Protein AF-A0A150QMQ3-F1 (afdb_monomer_lite)

Structure (mmCIF, N/CA/C/O backbone):
data_AF-A0A150QMQ3-F1
#
_entry.id   AF-A0A150QMQ3-F1
#
loop_
_atom_site.group_PDB
_atom_site.id
_atom_site.type_symbol
_atom_site.label_atom_id
_atom_site.label_alt_id
_atom_site.label_comp_id
_atom_site.label_asym_id
_atom_site.label_entity_id
_atom_site.label_seq_id
_atom_site.pdbx_PDB_ins_code
_atom_site.Cartn_x
_atom_site.Cartn_y
_atom_site.Cartn_z
_atom_site.occupancy
_atom_site.B_iso_or_equiv
_atom_site.auth_seq_id
_atom_site.auth_comp_id
_atom_site.auth_asym_id
_atom_site.auth_atom_id
_atom_site.pdbx_PDB_model_num
ATOM 1 N N . MET A 1 1 ? -6.451 66.702 -47.379 1.00 44.47 1 MET A N 1
ATOM 2 C CA . MET A 1 1 ? -5.923 66.418 -46.027 1.00 44.47 1 MET A CA 1
ATOM 3 C C . MET A 1 1 ? -5.849 64.910 -45.888 1.00 44.47 1 MET A C 1
ATOM 5 O O . MET A 1 1 ? -6.840 64.247 -46.155 1.00 44.47 1 MET A O 1
ATOM 9 N N . ASN A 1 2 ? -4.644 64.404 -45.652 1.00 46.16 2 ASN A N 1
ATOM 10 C CA . ASN A 1 2 ? -4.228 63.014 -45.833 1.00 46.16 2 ASN A CA 1
ATOM 11 C C . ASN A 1 2 ? -4.298 62.291 -44.473 1.00 46.16 2 ASN A C 1
ATOM 13 O O . ASN A 1 2 ? -3.675 62.801 -43.541 1.00 46.16 2 ASN A O 1
ATOM 17 N N . PRO A 1 3 ? -5.050 61.188 -44.306 1.00 64.00 3 PRO A N 1
ATOM 18 C CA . PRO A 1 3 ? -5.029 60.429 -43.064 1.00 64.00 3 PRO A CA 1
ATOM 19 C C . PRO A 1 3 ? -3.798 59.517 -43.011 1.00 64.00 3 PRO A C 1
ATOM 21 O O . PRO A 1 3 ? -3.435 58.843 -43.975 1.00 64.00 3 PRO A O 1
ATOM 24 N N . GLU A 1 4 ? -3.145 59.568 -41.859 1.00 58.25 4 GLU A N 1
ATOM 25 C CA . GLU A 1 4 ? -1.858 58.970 -41.550 1.00 58.25 4 GLU A CA 1
ATOM 26 C C . GLU A 1 4 ? -1.847 57.442 -41.689 1.00 58.25 4 GLU A C 1
ATOM 28 O O . GLU A 1 4 ? -2.767 56.728 -41.289 1.00 58.25 4 GLU A O 1
ATOM 33 N N . HIS A 1 5 ? -0.745 56.951 -42.255 1.00 55.56 5 HIS A N 1
ATOM 34 C CA . HIS A 1 5 ? -0.345 55.553 -42.267 1.00 55.56 5 HIS A CA 1
ATOM 35 C C . HIS A 1 5 ? -0.051 55.061 -40.844 1.00 55.56 5 HIS A C 1
ATOM 37 O O . HIS A 1 5 ? 0.986 55.389 -40.269 1.00 55.56 5 HIS A O 1
ATOM 43 N N . ALA A 1 6 ? -0.918 54.203 -40.309 1.00 56.19 6 ALA A N 1
ATOM 44 C CA . ALA A 1 6 ? -0.557 53.320 -39.209 1.00 56.19 6 ALA A CA 1
ATOM 45 C C . ALA A 1 6 ? 0.255 52.143 -39.775 1.00 56.19 6 ALA A C 1
ATOM 47 O O . ALA A 1 6 ? -0.280 51.253 -40.438 1.00 56.19 6 ALA A O 1
ATOM 48 N N . ALA A 1 7 ? 1.567 52.181 -39.552 1.00 59.00 7 ALA A N 1
ATOM 49 C CA . ALA A 1 7 ? 2.491 51.110 -39.885 1.00 59.00 7 ALA A CA 1
ATOM 50 C C . ALA A 1 7 ? 2.166 49.856 -39.054 1.00 59.00 7 ALA A C 1
ATOM 52 O O . ALA A 1 7 ? 2.348 49.838 -37.837 1.00 59.00 7 ALA A O 1
ATOM 53 N N . GLY A 1 8 ? 1.682 48.808 -39.720 1.00 52.25 8 GLY A N 1
ATOM 54 C CA . GLY A 1 8 ? 1.559 47.478 -39.138 1.00 52.25 8 GLY A CA 1
ATOM 55 C C . GLY A 1 8 ? 2.943 46.871 -38.925 1.00 52.25 8 GLY A C 1
ATOM 56 O O . GLY A 1 8 ? 3.644 46.558 -39.884 1.00 52.25 8 GLY A O 1
ATOM 57 N N . THR A 1 9 ? 3.343 46.702 -37.669 1.00 59.88 9 THR A N 1
ATOM 58 C CA . THR A 1 9 ? 4.462 45.840 -37.285 1.00 59.88 9 THR A CA 1
ATOM 59 C C . THR A 1 9 ? 4.091 44.390 -37.573 1.00 59.88 9 THR A C 1
ATOM 61 O O . THR A 1 9 ? 3.242 43.817 -36.894 1.00 59.88 9 THR A O 1
ATOM 64 N N . SER A 1 10 ? 4.711 43.806 -38.594 1.00 57.41 10 SER A N 1
ATOM 65 C CA . SER A 1 10 ? 4.633 42.380 -38.899 1.00 57.41 10 SER A CA 1
ATOM 66 C C . SER A 1 10 ? 5.260 41.567 -37.766 1.00 57.41 10 SER A C 1
ATOM 68 O O . SER A 1 10 ? 6.460 41.665 -37.503 1.00 57.41 10 SER A O 1
ATOM 70 N N . GLU A 1 11 ? 4.418 40.789 -37.094 1.00 56.88 11 GLU A N 1
ATOM 71 C CA . GLU A 1 11 ? 4.781 39.802 -36.082 1.00 56.88 11 GLU A CA 1
ATOM 72 C C . GLU A 1 11 ? 5.678 38.720 -36.718 1.00 56.88 11 GLU A C 1
ATOM 74 O O . GLU A 1 11 ? 5.356 38.226 -37.803 1.00 56.88 11 GLU A O 1
ATOM 79 N N . PRO A 1 12 ? 6.830 38.367 -36.119 1.00 64.38 12 PRO A N 1
ATOM 80 C CA . PRO A 1 12 ? 7.704 37.352 -36.686 1.00 64.38 12 PRO A CA 1
ATOM 81 C C . PRO A 1 12 ? 7.045 35.975 -36.557 1.00 64.38 12 PRO A C 1
ATOM 83 O O . PRO A 1 12 ? 6.898 35.455 -35.451 1.00 64.38 12 PRO A O 1
ATOM 86 N N . GLU A 1 13 ? 6.677 35.378 -37.694 1.00 60.12 13 GLU A N 1
ATOM 87 C CA . GLU A 1 13 ? 6.226 33.989 -37.775 1.00 60.12 13 GLU A CA 1
ATOM 88 C C . GLU A 1 13 ? 7.244 33.074 -37.085 1.00 60.12 13 GLU A C 1
ATOM 90 O O . GLU A 1 13 ? 8.367 32.857 -37.550 1.00 60.12 13 GLU A O 1
ATOM 95 N N . HIS A 1 14 ? 6.838 32.537 -35.939 1.00 63.97 14 HIS A N 1
ATOM 96 C CA . HIS A 1 14 ? 7.605 31.566 -35.184 1.00 63.97 14 HIS A CA 1
ATOM 97 C C . HIS A 1 14 ? 7.603 30.246 -35.968 1.00 63.97 14 HIS A C 1
ATOM 99 O O . HIS A 1 14 ? 6.694 29.425 -35.841 1.00 63.97 14 HIS A O 1
ATOM 105 N N . GLN A 1 15 ? 8.616 30.045 -36.817 1.00 62.09 15 GLN A N 1
ATOM 106 C CA . GLN A 1 15 ? 8.896 28.750 -37.435 1.00 62.09 15 GLN A CA 1
ATOM 107 C C . GLN A 1 15 ? 9.296 27.761 -36.339 1.00 62.09 15 GLN A C 1
ATOM 109 O O . GLN A 1 15 ? 10.463 27.635 -35.967 1.00 62.09 15 GLN A O 1
ATOM 114 N N . GLY A 1 16 ? 8.294 27.070 -35.798 1.00 72.62 16 GLY A N 1
ATOM 115 C CA . GLY A 1 16 ? 8.492 25.937 -34.910 1.00 72.62 16 GLY A CA 1
ATOM 116 C C . GLY A 1 16 ? 9.334 24.843 -35.586 1.00 72.62 16 GLY A C 1
ATOM 117 O O . GLY A 1 16 ? 9.352 24.736 -36.818 1.00 72.62 16 GLY A O 1
ATOM 118 N N . PRO A 1 17 ? 10.052 24.027 -34.796 1.00 68.38 17 PRO A N 1
ATOM 119 C CA . PRO A 1 17 ? 10.920 22.981 -35.319 1.00 68.38 17 PRO A CA 1
ATOM 120 C C . PRO A 1 17 ? 10.134 22.045 -36.242 1.00 68.38 17 PRO A C 1
ATOM 122 O O . PRO A 1 17 ? 9.083 21.521 -35.870 1.00 68.38 17 PRO A O 1
ATOM 125 N N . ARG A 1 18 ? 10.650 21.850 -37.464 1.00 65.50 18 ARG A N 1
ATOM 126 C CA . ARG A 1 18 ? 10.047 20.956 -38.458 1.00 65.50 18 ARG A CA 1
ATOM 127 C C . ARG A 1 18 ? 9.878 19.556 -37.851 1.00 65.50 18 ARG A C 1
ATOM 129 O O . ARG A 1 18 ? 10.846 19.040 -37.287 1.00 65.50 18 ARG A O 1
ATOM 136 N N . PRO A 1 19 ? 8.696 18.928 -37.972 1.00 62.03 19 PRO A N 1
ATOM 137 C CA . PRO A 1 19 ? 8.495 17.569 -37.498 1.00 62.03 19 PRO A CA 1
ATOM 138 C C . PRO A 1 19 ? 9.447 16.635 -38.246 1.00 62.03 19 PRO A C 1
ATOM 140 O O . PRO A 1 19 ? 9.406 16.520 -39.471 1.00 62.03 19 PRO A O 1
ATOM 143 N N . VAL A 1 20 ? 10.340 15.995 -37.495 1.00 70.94 20 VAL A N 1
ATOM 144 C CA . VAL A 1 20 ? 11.209 14.938 -38.009 1.00 70.94 20 VAL A CA 1
ATOM 145 C C . VAL A 1 20 ? 10.322 13.712 -38.251 1.00 70.94 20 VAL A C 1
ATOM 147 O O . VAL A 1 20 ? 9.603 13.312 -37.331 1.00 70.94 20 VAL A O 1
ATOM 150 N N . PRO A 1 21 ? 10.308 13.122 -39.458 1.00 60.25 21 PRO A N 1
ATOM 151 C CA . PRO A 1 21 ? 9.498 11.943 -39.728 1.00 60.25 21 PRO A CA 1
ATOM 152 C C . PRO A 1 21 ? 9.981 10.776 -38.861 1.00 60.25 21 PRO A C 1
ATOM 154 O O . PRO A 1 21 ? 11.098 10.288 -39.016 1.00 60.25 21 PRO A O 1
ATOM 157 N N . TYR A 1 22 ? 9.130 10.327 -37.939 1.00 49.75 22 TYR A N 1
ATOM 158 C CA . TYR A 1 22 ? 9.331 9.073 -37.223 1.00 49.75 22 TYR A CA 1
ATOM 159 C C . TYR A 1 22 ? 8.978 7.923 -38.166 1.00 49.75 22 TYR A C 1
ATOM 161 O O . TYR A 1 22 ? 7.806 7.615 -38.378 1.00 49.75 22 TYR A O 1
ATOM 169 N N . THR A 1 23 ? 9.988 7.274 -38.739 1.00 59.97 23 THR A N 1
ATOM 170 C CA . THR A 1 23 ? 9.820 5.956 -39.351 1.00 59.97 23 THR A CA 1
ATOM 171 C C . THR A 1 23 ? 9.558 4.936 -38.247 1.00 59.97 23 THR A C 1
ATOM 173 O O . THR A 1 23 ? 10.442 4.612 -37.454 1.00 59.97 23 THR A O 1
ATOM 176 N N . TYR A 1 24 ? 8.322 4.438 -38.187 1.00 46.59 24 TYR A N 1
ATOM 177 C CA . TYR A 1 24 ? 7.977 3.236 -37.434 1.00 46.59 24 TYR A CA 1
ATOM 178 C C . TYR A 1 24 ? 8.738 2.061 -38.058 1.00 46.59 24 TYR A C 1
ATOM 180 O O . TYR A 1 24 ? 8.385 1.586 -39.136 1.00 46.59 24 TYR A O 1
ATOM 188 N N . HIS A 1 25 ? 9.811 1.620 -37.404 1.00 49.94 25 HIS A N 1
ATOM 189 C CA . HIS A 1 25 ? 10.423 0.338 -37.723 1.00 49.94 25 HIS A CA 1
ATOM 190 C C . HIS A 1 25 ? 9.530 -0.762 -37.148 1.00 49.94 25 HIS A C 1
ATOM 192 O O . HIS A 1 25 ? 9.410 -0.912 -35.933 1.00 49.94 25 HIS A O 1
ATOM 198 N N . ASP A 1 26 ? 8.859 -1.471 -38.052 1.00 56.25 26 ASP A N 1
ATOM 199 C CA . ASP A 1 26 ? 8.083 -2.669 -37.761 1.00 56.25 26 ASP A CA 1
ATOM 200 C C . ASP A 1 26 ? 8.983 -3.720 -37.092 1.00 56.25 26 ASP A C 1
ATOM 202 O O . ASP A 1 26 ? 10.125 -3.952 -37.501 1.00 56.25 26 ASP A O 1
ATOM 206 N N . GLY A 1 27 ? 8.486 -4.286 -35.997 1.00 55.50 27 GLY A N 1
ATOM 207 C CA . GLY A 1 27 ? 9.243 -5.020 -34.990 1.00 55.50 27 GLY A CA 1
ATOM 208 C C . GLY A 1 27 ? 9.651 -6.421 -35.427 1.00 55.50 27 GLY A C 1
ATOM 209 O O . GLY A 1 27 ? 9.182 -7.408 -34.860 1.00 55.50 27 GLY A O 1
ATOM 210 N N . ARG A 1 28 ? 10.580 -6.518 -36.379 1.00 48.78 28 ARG A N 1
ATOM 211 C CA . ARG A 1 28 ? 11.254 -7.770 -36.731 1.00 48.78 28 ARG A CA 1
ATOM 212 C C . ARG A 1 28 ? 12.763 -7.604 -36.599 1.00 48.78 28 ARG A C 1
ATOM 214 O O . ARG A 1 28 ? 13.487 -7.423 -37.570 1.00 48.78 28 ARG A O 1
ATOM 221 N N . GLU A 1 29 ? 13.223 -7.618 -35.353 1.00 48.34 29 GLU A N 1
ATOM 222 C CA . GLU A 1 29 ? 14.646 -7.583 -35.025 1.00 48.34 29 GLU A CA 1
ATOM 223 C C . GLU A 1 29 ? 15.248 -8.985 -35.190 1.00 48.34 29 GLU A C 1
ATOM 225 O O . GLU A 1 29 ? 15.436 -9.729 -34.227 1.00 48.34 29 GLU A O 1
ATOM 230 N N . ASP A 1 30 ? 15.563 -9.337 -36.436 1.00 50.28 30 ASP A N 1
ATOM 231 C CA . ASP A 1 30 ? 16.642 -10.279 -36.711 1.00 50.28 30 ASP A CA 1
ATOM 232 C C . ASP A 1 30 ? 17.950 -9.565 -36.341 1.00 50.28 30 ASP A C 1
ATOM 234 O O . ASP A 1 30 ? 18.471 -8.741 -37.095 1.00 50.28 30 ASP A O 1
ATOM 238 N N . TYR A 1 31 ? 18.466 -9.831 -35.138 1.00 48.09 31 TYR A N 1
ATOM 239 C CA . TYR A 1 31 ? 19.777 -9.348 -34.701 1.00 48.09 31 TYR A CA 1
ATOM 240 C C . TYR A 1 31 ? 20.886 -10.074 -35.473 1.00 48.09 31 TYR A C 1
ATOM 242 O O . TYR A 1 31 ? 21.579 -10.946 -34.951 1.00 48.09 31 TYR A O 1
ATOM 250 N N . LEU A 1 32 ? 21.072 -9.691 -36.734 1.00 51.41 32 LEU A N 1
ATOM 251 C CA . LEU A 1 32 ? 22.331 -9.870 -37.437 1.00 51.41 32 LEU A CA 1
ATOM 252 C C . LEU A 1 32 ? 23.345 -8.900 -36.828 1.00 51.41 32 LEU A C 1
ATOM 254 O O . LEU A 1 32 ? 23.191 -7.680 -36.877 1.00 51.41 32 LEU A O 1
ATOM 258 N N . HIS A 1 33 ? 24.387 -9.470 -36.226 1.00 55.88 33 HIS A N 1
ATOM 259 C CA . HIS A 1 33 ? 25.604 -8.768 -35.852 1.00 55.88 33 HIS A CA 1
ATOM 260 C C . HIS A 1 33 ? 26.169 -8.006 -37.057 1.00 55.88 33 HIS A C 1
ATOM 262 O O . HIS A 1 33 ? 26.840 -8.587 -37.907 1.00 55.88 33 HIS A O 1
ATOM 268 N N . VAL A 1 34 ? 25.945 -6.693 -37.105 1.00 48.81 34 VAL A N 1
ATOM 269 C CA . VAL A 1 34 ? 26.701 -5.800 -37.982 1.00 48.81 34 VAL A CA 1
ATOM 270 C C . VAL A 1 34 ? 27.790 -5.151 -37.144 1.00 48.81 34 VAL A C 1
ATOM 272 O O . VAL A 1 34 ? 27.544 -4.272 -36.316 1.00 48.81 34 VAL A O 1
ATOM 275 N N . GLY A 1 35 ? 29.008 -5.649 -37.346 1.00 45.03 35 GLY A N 1
ATOM 276 C CA . GLY A 1 35 ? 30.227 -5.022 -36.873 1.00 45.03 35 GLY A CA 1
ATOM 277 C C . GLY A 1 35 ? 30.307 -3.582 -37.369 1.00 45.03 35 GLY A C 1
ATOM 278 O O . GLY A 1 35 ? 30.109 -3.285 -38.545 1.00 45.03 35 GLY A O 1
ATOM 279 N N . ARG A 1 36 ? 30.604 -2.677 -36.441 1.00 50.75 36 ARG A N 1
ATOM 280 C CA . ARG A 1 36 ? 30.923 -1.286 -36.734 1.00 50.75 36 ARG A CA 1
ATOM 281 C C . ARG A 1 36 ? 32.336 -1.230 -37.312 1.00 50.75 36 ARG A C 1
ATOM 283 O O . ARG A 1 36 ? 33.307 -1.298 -36.564 1.00 50.75 36 ARG A O 1
ATOM 290 N N . GLN A 1 37 ? 32.430 -1.101 -38.631 1.00 49.50 37 GLN A N 1
ATOM 291 C CA . GLN A 1 37 ? 33.662 -0.796 -39.355 1.00 49.50 37 GLN A CA 1
ATOM 292 C C . GLN A 1 37 ? 33.419 0.420 -40.265 1.00 49.50 37 GLN A C 1
ATOM 294 O O . GLN A 1 37 ? 32.413 0.473 -40.967 1.00 49.50 37 GLN A O 1
ATOM 299 N N . GLY A 1 38 ? 34.338 1.391 -40.223 1.00 49.53 38 GLY A N 1
ATOM 300 C CA . GLY A 1 38 ? 34.365 2.601 -41.060 1.00 49.53 38 GLY A CA 1
ATOM 301 C C . GLY A 1 38 ? 34.413 3.882 -40.210 1.00 49.53 38 GLY A C 1
ATOM 302 O O . GLY A 1 38 ? 33.453 4.178 -39.510 1.00 49.53 38 GLY A O 1
ATOM 303 N N . GLY A 1 39 ? 35.477 4.685 -40.150 1.00 48.25 39 GLY A N 1
ATOM 304 C CA . GLY A 1 39 ? 36.690 4.746 -40.966 1.00 48.25 39 GLY A CA 1
ATOM 305 C C . GLY A 1 39 ? 36.749 6.060 -41.751 1.00 48.25 39 GLY A C 1
ATOM 306 O O . GLY A 1 39 ? 36.199 6.135 -42.839 1.00 48.25 39 GLY A O 1
ATOM 307 N N . THR A 1 40 ? 37.445 7.057 -41.199 1.00 48.31 40 THR A N 1
ATOM 308 C CA . THR A 1 40 ? 38.108 8.186 -41.887 1.00 48.31 40 THR A CA 1
ATOM 309 C C . THR A 1 40 ? 39.293 8.543 -40.975 1.00 48.31 40 THR A C 1
ATOM 311 O O . THR A 1 40 ? 39.061 8.863 -39.816 1.00 48.31 40 THR A O 1
ATOM 314 N N . GLY A 1 41 ? 40.575 8.428 -41.305 1.00 47.62 41 GLY A N 1
ATOM 315 C CA . GLY A 1 41 ? 41.243 8.444 -42.595 1.00 47.62 41 GLY A CA 1
ATOM 316 C C . GLY A 1 41 ? 42.255 9.590 -42.576 1.00 47.62 41 GLY A C 1
ATOM 317 O O . GLY A 1 41 ? 41.965 10.623 -43.158 1.00 47.62 41 GLY A O 1
ATOM 318 N N . THR A 1 42 ? 43.389 9.412 -41.887 1.00 49.34 42 THR A N 1
ATOM 319 C CA . THR A 1 42 ? 44.656 10.128 -42.138 1.00 49.34 42 THR A CA 1
ATOM 320 C C . THR A 1 42 ? 45.827 9.277 -41.642 1.00 49.34 42 THR A C 1
ATOM 322 O O . THR A 1 42 ? 45.850 8.862 -40.485 1.00 49.34 42 THR A O 1
ATOM 325 N N . ASP A 1 43 ? 46.742 9.022 -42.573 1.00 53.31 43 ASP A N 1
ATOM 326 C CA . ASP A 1 43 ? 48.068 8.402 -42.500 1.00 53.31 43 ASP A CA 1
ATOM 327 C C . ASP A 1 43 ? 48.818 8.461 -41.158 1.00 53.31 43 ASP A C 1
ATOM 329 O O . ASP A 1 43 ? 49.004 9.544 -40.608 1.00 53.31 43 ASP A O 1
ATOM 333 N N . GLN A 1 44 ? 49.388 7.325 -40.723 1.00 44.03 44 GLN A N 1
ATOM 334 C CA . GLN A 1 44 ? 50.845 7.193 -40.527 1.00 44.03 44 GLN A CA 1
ATOM 335 C C . GLN A 1 44 ? 51.282 5.794 -40.049 1.00 44.03 44 GLN A C 1
ATOM 337 O O . GLN A 1 44 ? 50.834 5.295 -39.021 1.00 44.03 44 GLN A O 1
ATOM 342 N N . SER A 1 45 ? 52.265 5.268 -40.785 1.00 52.56 45 SER A N 1
ATOM 343 C CA . SER A 1 45 ? 53.342 4.348 -40.392 1.00 52.56 45 SER A CA 1
ATOM 344 C C . SER A 1 45 ? 53.030 2.887 -40.054 1.00 52.56 45 SER A C 1
ATOM 346 O O . SER A 1 45 ? 52.629 2.514 -38.955 1.00 52.56 45 SER A O 1
ATOM 348 N N . GLU A 1 46 ? 53.393 2.055 -41.033 1.00 52.59 46 GLU A N 1
ATOM 349 C CA . GLU A 1 46 ? 53.780 0.654 -40.916 1.00 52.59 46 GLU A CA 1
ATOM 350 C C . GLU A 1 46 ? 54.720 0.381 -39.730 1.00 52.59 46 GLU A C 1
ATOM 352 O O . GLU A 1 46 ? 55.797 0.963 -39.615 1.00 52.59 46 GLU A O 1
ATOM 357 N N . ALA A 1 47 ? 54.363 -0.618 -38.926 1.00 50.41 47 ALA A N 1
ATOM 358 C CA . ALA A 1 47 ? 55.328 -1.503 -38.286 1.00 50.41 47 ALA A CA 1
ATOM 359 C C . ALA A 1 47 ? 54.716 -2.910 -38.198 1.00 50.41 47 ALA A C 1
ATOM 361 O O . ALA A 1 47 ? 53.877 -3.204 -37.348 1.00 50.41 47 ALA A O 1
ATOM 362 N N . LEU A 1 48 ? 55.130 -3.757 -39.143 1.00 60.88 48 LEU A N 1
ATOM 363 C CA . LEU A 1 48 ? 54.951 -5.208 -39.166 1.00 60.88 48 LEU A CA 1
ATOM 364 C C . LEU A 1 48 ? 55.330 -5.841 -37.815 1.00 60.88 48 LEU A C 1
ATOM 366 O O . LEU A 1 48 ? 56.506 -5.817 -37.460 1.00 60.88 48 LEU A O 1
ATOM 370 N N . ILE A 1 49 ? 54.391 -6.515 -37.137 1.00 57.12 49 ILE A N 1
ATOM 371 C CA . ILE A 1 49 ? 54.695 -7.618 -36.203 1.00 57.12 49 ILE A CA 1
ATOM 372 C C . ILE A 1 49 ? 53.619 -8.725 -36.365 1.00 57.12 49 ILE A C 1
ATOM 374 O O . ILE A 1 49 ? 52.428 -8.409 -36.357 1.00 57.12 49 ILE A O 1
ATOM 378 N N . PRO A 1 50 ? 54.009 -10.004 -36.561 1.00 66.75 50 PRO A N 1
ATOM 379 C CA . PRO A 1 50 ? 53.117 -11.133 -36.877 1.00 66.75 50 PRO A CA 1
ATOM 380 C C . PRO A 1 50 ? 52.301 -11.664 -35.675 1.00 66.75 50 PRO A C 1
ATOM 382 O O . PRO A 1 50 ? 52.592 -11.319 -34.528 1.00 66.75 50 PRO A O 1
ATOM 385 N N . PRO A 1 51 ? 51.290 -12.534 -35.912 1.00 57.47 51 PRO A N 1
ATOM 386 C CA . PRO A 1 51 ? 50.418 -13.053 -34.864 1.00 57.47 51 PRO A CA 1
ATOM 387 C C . PRO A 1 51 ? 51.085 -14.207 -34.107 1.00 57.47 51 PRO A C 1
ATOM 389 O O . PRO A 1 51 ? 51.293 -15.292 -34.652 1.00 57.47 51 PRO A O 1
ATOM 392 N N . SER A 1 52 ? 51.362 -14.000 -32.822 1.00 51.12 52 SER A N 1
ATOM 393 C CA . SER A 1 52 ? 51.756 -15.086 -31.926 1.00 51.12 52 SER A CA 1
ATOM 394 C C . SER A 1 52 ? 50.519 -15.811 -31.406 1.00 51.12 52 SER A C 1
ATOM 396 O O . SER A 1 52 ? 49.796 -15.317 -30.541 1.00 51.12 52 SER A O 1
ATOM 398 N N . GLN A 1 53 ? 50.305 -17.016 -31.932 1.00 52.78 53 GLN A N 1
ATOM 399 C CA . GLN A 1 53 ? 49.628 -18.082 -31.206 1.00 52.78 53 GLN A CA 1
ATOM 400 C C . GLN A 1 53 ? 50.399 -18.383 -29.911 1.00 52.78 53 GLN A C 1
ATOM 402 O O . GLN A 1 53 ? 51.618 -18.533 -29.932 1.00 52.78 53 GLN A O 1
ATOM 407 N N . GLY A 1 54 ? 49.682 -18.512 -28.798 1.00 44.78 54 GLY A N 1
ATOM 408 C CA . GLY A 1 54 ? 50.215 -18.987 -27.521 1.00 44.78 54 GLY A CA 1
ATOM 409 C C . GLY A 1 54 ? 49.063 -19.469 -26.645 1.00 44.78 54 GLY A C 1
ATOM 410 O O . GLY A 1 54 ? 48.306 -18.672 -26.110 1.00 44.78 54 GLY A O 1
ATOM 411 N N . THR A 1 55 ? 48.748 -20.763 -26.714 1.00 46.12 55 THR A N 1
ATOM 412 C CA . THR A 1 55 ? 48.977 -21.742 -25.635 1.00 46.12 55 THR A CA 1
ATOM 413 C C . THR A 1 55 ? 48.320 -21.407 -24.294 1.00 46.12 55 THR A C 1
ATOM 415 O O . THR A 1 55 ? 48.836 -20.628 -23.504 1.00 46.12 55 THR A O 1
ATOM 418 N N . SER A 1 56 ? 47.209 -22.102 -24.034 1.00 53.09 56 SER A N 1
ATOM 419 C CA . SER A 1 56 ? 46.972 -22.924 -22.838 1.00 53.09 56 SER A CA 1
ATOM 420 C C . SER A 1 56 ? 47.790 -22.586 -21.577 1.00 53.09 56 SER A C 1
ATOM 422 O O . SER A 1 56 ? 48.932 -23.019 -21.445 1.00 53.09 56 SER A O 1
ATOM 424 N N . SER A 1 57 ? 47.124 -21.980 -20.593 1.00 50.06 57 SER A N 1
ATOM 425 C CA . SER A 1 57 ? 47.534 -21.948 -19.180 1.00 50.06 57 SER A CA 1
ATOM 426 C C . SER A 1 57 ? 46.290 -22.291 -18.357 1.00 50.06 57 SER A C 1
ATOM 428 O O . SER A 1 57 ? 45.342 -21.519 -18.312 1.00 50.06 57 SER A O 1
ATOM 430 N N . ARG A 1 58 ? 46.108 -23.562 -17.996 1.00 50.03 58 ARG A N 1
ATOM 431 C CA . ARG A 1 58 ? 46.585 -24.177 -16.746 1.00 50.03 58 ARG A CA 1
ATOM 432 C C . ARG A 1 58 ? 45.809 -23.675 -15.521 1.00 50.03 58 ARG A C 1
ATOM 434 O O . ARG A 1 58 ? 46.056 -22.601 -14.999 1.00 50.03 58 ARG A O 1
ATOM 441 N N . VAL A 1 59 ? 44.879 -24.541 -15.124 1.00 50.56 59 VAL A N 1
ATOM 442 C CA . VAL A 1 59 ? 44.308 -24.781 -13.792 1.00 50.56 59 VAL A CA 1
ATOM 443 C C . VAL A 1 59 ? 45.083 -24.136 -12.641 1.00 50.56 59 VAL A C 1
ATOM 445 O O . VAL A 1 59 ? 46.240 -24.485 -12.420 1.00 50.56 59 VAL A O 1
ATOM 448 N N . GLU A 1 60 ? 44.377 -23.366 -11.815 1.00 49.59 60 GLU A N 1
ATOM 449 C CA . GLU A 1 60 ? 44.652 -23.329 -10.381 1.00 49.59 60 GLU A CA 1
ATOM 450 C C . GLU A 1 60 ? 43.326 -23.277 -9.613 1.00 49.59 60 GLU A C 1
ATOM 452 O O . GLU A 1 60 ? 42.699 -22.238 -9.424 1.00 49.59 60 GLU A O 1
ATOM 457 N N . ALA A 1 61 ? 42.851 -24.468 -9.251 1.00 52.88 61 ALA A N 1
ATOM 458 C CA . ALA A 1 61 ? 41.784 -24.653 -8.288 1.00 52.88 61 ALA A CA 1
ATOM 459 C C . ALA A 1 61 ? 42.395 -24.502 -6.893 1.00 52.88 61 ALA A C 1
ATOM 461 O O . ALA A 1 61 ? 43.016 -25.431 -6.376 1.00 52.88 61 ALA A O 1
ATOM 462 N N . THR A 1 62 ? 42.238 -23.333 -6.281 1.00 54.03 62 THR A N 1
ATOM 463 C CA . THR A 1 62 ? 42.562 -23.151 -4.866 1.00 54.03 62 THR A CA 1
ATOM 464 C C . THR A 1 62 ? 41.446 -23.780 -4.034 1.00 54.03 62 THR A C 1
ATOM 466 O O . THR A 1 62 ? 40.425 -23.159 -3.745 1.00 54.03 62 THR A O 1
ATOM 469 N N . ALA A 1 63 ? 41.624 -25.055 -3.690 1.00 55.47 63 ALA A N 1
ATOM 470 C CA . ALA A 1 63 ? 40.864 -25.714 -2.640 1.00 55.47 63 ALA A CA 1
ATOM 471 C C . ALA A 1 63 ? 41.298 -25.130 -1.286 1.00 55.47 63 ALA A C 1
ATOM 473 O O . ALA A 1 63 ? 42.441 -25.304 -0.868 1.00 55.47 63 ALA A O 1
ATOM 474 N N . VAL A 1 64 ? 40.389 -24.424 -0.616 1.00 59.88 64 VAL A N 1
ATOM 475 C CA . VAL A 1 64 ? 40.558 -23.975 0.773 1.00 59.88 64 VAL A CA 1
ATOM 476 C C . VAL A 1 64 ? 39.851 -24.998 1.682 1.00 59.88 64 VAL A C 1
ATOM 478 O O . VAL A 1 64 ? 38.739 -25.418 1.349 1.00 59.88 64 VAL A O 1
ATOM 481 N N . PRO A 1 65 ? 40.497 -25.464 2.769 1.00 67.19 65 PRO A N 1
ATOM 482 C CA . PRO A 1 65 ? 40.048 -26.603 3.575 1.00 67.19 65 PRO A CA 1
ATOM 483 C C . PRO A 1 65 ? 38.770 -26.331 4.393 1.00 67.19 65 PRO A C 1
ATOM 485 O O . PRO A 1 65 ? 38.482 -25.180 4.725 1.00 67.19 65 PRO A O 1
ATOM 488 N N . PRO A 1 66 ? 38.019 -27.388 4.767 1.00 57.22 66 PRO A N 1
ATOM 489 C CA . PRO A 1 66 ? 36.874 -27.277 5.657 1.00 57.22 66 PRO A CA 1
ATOM 490 C C . PRO A 1 66 ? 37.363 -27.180 7.104 1.00 57.22 66 PRO A C 1
ATOM 492 O O . PRO A 1 66 ? 37.831 -28.161 7.681 1.00 57.22 66 PRO A O 1
ATOM 495 N N . GLU A 1 67 ? 37.248 -26.003 7.711 1.00 57.31 67 GLU A N 1
ATOM 496 C CA . GLU A 1 67 ? 37.493 -25.854 9.143 1.00 57.31 67 GLU A CA 1
ATOM 497 C C . GLU A 1 67 ? 36.226 -26.246 9.914 1.00 57.31 67 GLU A C 1
ATOM 499 O O . GLU A 1 67 ? 35.306 -25.460 10.144 1.00 57.31 67 GLU A O 1
ATOM 504 N N . ALA A 1 68 ? 36.160 -27.531 10.258 1.00 57.47 68 ALA A N 1
ATOM 505 C CA . ALA A 1 68 ? 35.236 -28.066 11.240 1.00 57.47 68 ALA A CA 1
ATOM 506 C C . ALA A 1 68 ? 35.700 -27.639 12.642 1.00 57.47 68 ALA A C 1
ATOM 508 O O . ALA A 1 68 ? 36.525 -28.308 13.262 1.00 57.47 68 ALA A O 1
ATOM 509 N N . ALA A 1 69 ? 35.169 -26.525 13.145 1.00 60.06 69 ALA A N 1
ATOM 510 C CA . ALA A 1 69 ? 35.303 -26.152 14.548 1.00 60.06 69 ALA A CA 1
ATOM 511 C C . ALA A 1 69 ? 34.115 -26.717 15.340 1.00 60.06 69 ALA A C 1
ATOM 513 O O . ALA A 1 69 ? 32.956 -26.360 15.127 1.00 60.06 69 ALA A O 1
ATOM 514 N N . ALA A 1 70 ? 34.442 -27.660 16.218 1.00 56.00 70 ALA A N 1
ATOM 515 C CA . ALA A 1 70 ? 33.539 -28.368 17.102 1.00 56.00 70 ALA A CA 1
ATOM 516 C C . ALA A 1 70 ? 32.832 -27.444 18.111 1.00 56.00 70 ALA A C 1
ATOM 518 O O . ALA A 1 70 ? 33.397 -26.476 18.617 1.00 56.00 70 ALA A O 1
ATOM 519 N N . LEU A 1 71 ? 31.592 -27.814 18.428 1.00 56.16 71 LEU A N 1
ATOM 520 C CA . LEU A 1 71 ? 30.781 -27.296 19.529 1.00 56.16 71 LEU A CA 1
ATOM 521 C C . LEU A 1 71 ? 31.451 -27.547 20.893 1.00 56.16 71 LEU A C 1
ATOM 523 O O . LEU A 1 71 ? 31.944 -28.654 21.118 1.00 56.16 71 LEU A O 1
ATOM 527 N N . PRO A 1 72 ? 31.297 -26.636 21.866 1.00 68.88 72 PRO A N 1
ATOM 528 C CA . PRO A 1 72 ? 31.147 -27.016 23.264 1.00 68.88 72 PRO A CA 1
ATOM 529 C C . PRO A 1 72 ? 29.658 -27.004 23.672 1.00 68.88 72 PRO A C 1
ATOM 531 O O . PRO A 1 72 ? 28.953 -26.030 23.396 1.00 68.88 72 PRO A O 1
ATOM 534 N N . PRO A 1 73 ? 29.152 -28.053 24.346 1.00 59.69 73 PRO A N 1
ATOM 535 C CA . PRO A 1 73 ? 27.887 -27.992 25.057 1.00 59.69 73 PRO A CA 1
ATOM 536 C C . PRO A 1 73 ? 28.156 -27.486 26.479 1.00 59.69 73 PRO A C 1
ATOM 538 O O . PRO A 1 73 ? 28.682 -28.225 27.305 1.00 59.69 73 PRO A O 1
ATOM 541 N N . GLU A 1 74 ? 27.768 -26.254 26.799 1.00 57.50 74 GLU A N 1
ATOM 542 C CA . GLU A 1 74 ? 27.615 -25.851 28.201 1.00 57.50 74 GLU A CA 1
ATOM 543 C C . GLU A 1 74 ? 26.133 -25.792 28.557 1.00 57.50 74 GLU A C 1
ATOM 545 O O . GLU A 1 74 ? 25.431 -24.801 28.372 1.00 57.50 74 GLU A O 1
ATOM 550 N N . ALA A 1 75 ? 25.658 -26.926 29.067 1.00 58.09 75 ALA A N 1
ATOM 551 C CA . ALA A 1 75 ? 24.457 -27.002 29.872 1.00 58.09 75 ALA A CA 1
ATOM 552 C C . ALA A 1 75 ? 24.781 -26.454 31.269 1.00 58.09 75 ALA A C 1
ATOM 554 O O . ALA A 1 75 ? 25.226 -27.191 32.148 1.00 58.09 75 ALA A O 1
ATOM 555 N N . THR A 1 76 ? 24.559 -25.160 31.490 1.00 62.88 76 THR A N 1
ATOM 556 C CA . THR A 1 76 ? 24.544 -24.606 32.847 1.00 62.88 76 THR A CA 1
ATOM 557 C C . THR A 1 76 ? 23.171 -24.863 33.459 1.00 62.88 76 THR A C 1
ATOM 559 O O . THR A 1 76 ? 22.174 -24.231 33.110 1.00 62.88 76 THR A O 1
ATOM 562 N N . ALA A 1 77 ? 23.125 -25.850 34.351 1.00 57.00 77 ALA A N 1
ATOM 563 C CA . ALA A 1 77 ? 21.977 -26.152 35.187 1.00 57.00 77 ALA A CA 1
ATOM 564 C C . ALA A 1 77 ? 21.636 -24.959 36.097 1.00 57.00 77 ALA A C 1
ATOM 566 O O . ALA A 1 77 ? 22.505 -24.389 36.756 1.00 57.00 77 ALA A O 1
ATOM 567 N N . LEU A 1 78 ? 20.352 -24.608 36.136 1.00 63.34 78 LEU A N 1
ATOM 568 C CA . LEU A 1 78 ? 19.778 -23.676 37.103 1.00 63.34 78 LEU A CA 1
ATOM 569 C C . LEU A 1 78 ? 19.803 -24.297 38.514 1.00 63.34 78 LEU A C 1
ATOM 571 O O . LEU A 1 78 ? 19.450 -25.473 38.650 1.00 63.34 78 LEU A O 1
ATOM 575 N N . PRO A 1 79 ? 20.122 -23.537 39.575 1.00 69.19 79 PRO A N 1
ATOM 576 C CA . PRO A 1 79 ? 19.805 -23.948 40.936 1.00 69.19 79 PRO A CA 1
ATOM 577 C C . PRO A 1 79 ? 18.298 -23.767 41.211 1.00 69.19 79 PRO A C 1
ATOM 579 O O . PRO A 1 79 ? 17.732 -22.729 40.859 1.00 69.19 79 PRO A O 1
ATOM 582 N N . PRO A 1 80 ? 17.622 -24.732 41.861 1.00 60.56 80 PRO A N 1
ATOM 583 C CA . PRO A 1 80 ? 16.284 -24.522 42.385 1.00 60.56 80 PRO A CA 1
ATOM 584 C C . PRO A 1 80 ? 16.388 -23.850 43.761 1.00 60.56 80 PRO A C 1
ATOM 586 O O . PRO A 1 80 ? 16.541 -24.527 44.775 1.00 60.56 80 PRO A O 1
ATOM 589 N N . GLU A 1 81 ? 16.285 -22.522 43.830 1.00 61.97 81 GLU A N 1
ATOM 590 C CA . GLU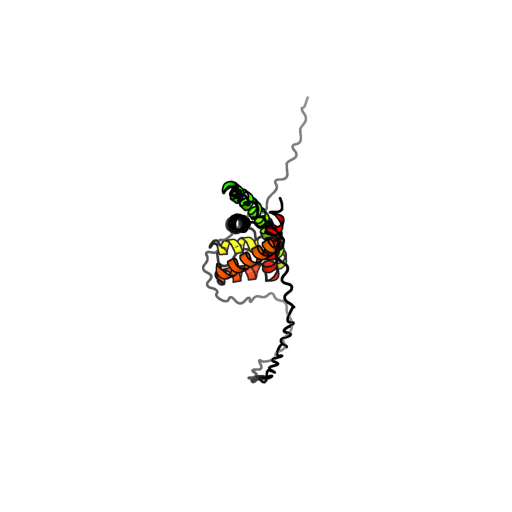 A 1 81 ? 15.974 -21.866 45.105 1.00 61.97 81 GLU A CA 1
ATOM 591 C C . GLU A 1 81 ? 14.469 -21.961 45.369 1.00 61.97 81 GLU A C 1
ATOM 593 O O . GLU A 1 81 ? 13.664 -21.118 44.979 1.00 61.97 81 GLU A O 1
ATOM 598 N N . ALA A 1 82 ? 14.087 -23.048 46.035 1.00 58.69 82 ALA A N 1
ATOM 599 C CA . ALA A 1 82 ? 12.797 -23.177 46.689 1.00 58.69 82 ALA A CA 1
ATOM 600 C C . ALA A 1 82 ? 12.826 -22.392 48.010 1.00 58.69 82 ALA A C 1
ATOM 602 O O . ALA A 1 82 ? 13.100 -22.944 49.075 1.00 58.69 82 ALA A O 1
ATOM 603 N N . THR A 1 83 ? 12.535 -21.093 47.957 1.00 63.06 83 THR A N 1
ATOM 604 C CA . THR A 1 83 ? 12.204 -20.327 49.163 1.00 63.06 83 THR A CA 1
ATOM 605 C C . THR A 1 83 ? 10.764 -20.644 49.558 1.00 63.06 83 THR A C 1
ATOM 607 O O . THR A 1 83 ? 9.807 -20.141 48.969 1.00 63.06 83 THR A O 1
ATOM 610 N N . ALA A 1 84 ? 10.605 -21.514 50.555 1.00 54.53 84 ALA A N 1
ATOM 611 C CA . ALA A 1 84 ? 9.336 -21.729 51.234 1.00 54.53 84 ALA A CA 1
ATOM 612 C C . ALA A 1 84 ? 8.931 -20.441 51.969 1.00 54.53 84 ALA A C 1
ATOM 614 O O . ALA A 1 84 ? 9.586 -20.029 52.926 1.00 54.53 84 ALA A O 1
ATOM 615 N N . LEU A 1 85 ? 7.855 -19.798 51.513 1.00 66.38 85 LEU A N 1
ATOM 616 C CA . LEU A 1 85 ? 7.197 -18.730 52.263 1.00 66.38 85 LEU A CA 1
ATOM 617 C C . LEU A 1 85 ? 6.320 -19.339 53.375 1.00 66.38 85 LEU A C 1
ATOM 619 O O . LEU A 1 85 ? 5.682 -20.372 53.148 1.00 66.38 85 LEU A O 1
ATOM 623 N N . PRO A 1 86 ? 6.267 -18.720 54.567 1.00 65.12 86 PRO A N 1
ATOM 624 C CA . PRO A 1 86 ? 5.436 -19.181 55.674 1.00 65.12 86 PRO A CA 1
ATOM 625 C C . PRO A 1 86 ? 3.935 -18.982 55.380 1.00 65.12 86 PRO A C 1
ATOM 627 O O . PRO A 1 86 ? 3.559 -18.029 54.692 1.00 65.12 86 PRO A O 1
ATOM 630 N N . PRO A 1 87 ? 3.052 -19.841 55.923 1.00 57.03 87 PRO A N 1
ATOM 631 C CA . PRO A 1 87 ? 1.614 -19.681 55.788 1.00 57.03 87 PRO A CA 1
ATOM 632 C C . PRO A 1 87 ? 1.108 -18.651 56.808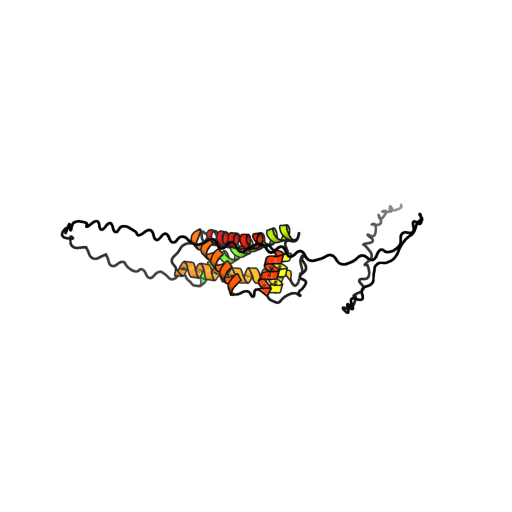 1.00 57.03 87 PRO A C 1
ATOM 634 O O . PRO A 1 87 ? 0.711 -19.009 57.914 1.00 57.03 87 PRO A O 1
ATOM 637 N N . GLU A 1 88 ? 1.075 -17.367 56.449 1.00 54.47 88 GLU A N 1
ATOM 638 C CA . GLU A 1 88 ? 0.218 -16.409 57.161 1.00 54.47 88 GLU A CA 1
ATOM 639 C C . GLU A 1 88 ? -1.209 -16.499 56.613 1.00 54.47 88 GLU A C 1
ATOM 641 O O . GLU A 1 88 ? -1.636 -15.777 55.711 1.00 54.47 88 GLU A O 1
ATOM 646 N N . ALA A 1 89 ? -1.962 -17.440 57.179 1.00 54.41 89 ALA A N 1
ATOM 647 C CA . ALA A 1 89 ? -3.408 -17.492 57.060 1.00 54.41 89 ALA A CA 1
ATOM 648 C C . ALA A 1 89 ? -4.026 -16.364 57.903 1.00 54.41 89 ALA A C 1
ATOM 650 O O . ALA A 1 89 ? -4.419 -16.570 59.050 1.00 54.41 89 ALA A O 1
ATOM 651 N N . MET A 1 90 ? -4.130 -15.162 57.334 1.00 65.38 90 MET A N 1
ATOM 652 C CA . MET A 1 90 ? -5.079 -14.176 57.845 1.00 65.38 90 MET A CA 1
ATOM 653 C C . MET A 1 90 ? -6.503 -14.549 57.400 1.00 65.38 90 MET A C 1
ATOM 655 O O . MET A 1 90 ? -6.706 -14.875 56.225 1.00 65.38 90 MET A O 1
ATOM 659 N N . PRO A 1 91 ? -7.510 -14.486 58.294 1.00 60.25 91 PRO A N 1
ATOM 660 C CA . PRO A 1 91 ? -8.906 -14.655 57.919 1.00 60.25 91 PRO A CA 1
ATOM 661 C C . PRO A 1 91 ? -9.283 -13.546 56.936 1.00 60.25 91 PRO A C 1
ATOM 663 O O . PRO A 1 91 ? -9.341 -12.370 57.298 1.00 60.25 91 PRO A O 1
ATOM 666 N N . GLN A 1 92 ? -9.510 -13.912 55.674 1.00 53.72 92 GLN A N 1
ATOM 667 C CA . GLN A 1 92 ? -10.048 -12.985 54.690 1.00 53.72 92 GLN A CA 1
ATOM 668 C C . GLN A 1 92 ? -11.412 -12.507 55.184 1.00 53.72 92 GLN A C 1
ATOM 670 O O . GLN A 1 92 ? -12.363 -13.284 55.288 1.00 53.72 92 GLN A O 1
ATOM 675 N N . ALA A 1 93 ? -11.488 -11.214 55.496 1.00 66.00 93 ALA A N 1
ATOM 676 C CA . ALA A 1 93 ? -12.745 -10.518 55.688 1.00 66.00 93 ALA A CA 1
ATOM 677 C C . ALA A 1 93 ? -13.670 -10.793 54.484 1.00 66.00 93 ALA A C 1
ATOM 679 O O . ALA A 1 93 ? -13.166 -10.943 53.363 1.00 66.00 93 ALA A O 1
ATOM 680 N N . PRO A 1 94 ? -15.000 -10.856 54.684 1.00 65.06 94 PRO A N 1
ATOM 681 C CA . PRO A 1 94 ? -15.955 -11.163 53.629 1.00 65.06 94 PRO A CA 1
ATOM 682 C C . PRO A 1 94 ? -15.728 -10.227 52.446 1.00 65.06 94 PRO A C 1
ATOM 684 O O . PRO A 1 94 ? -15.982 -9.024 52.520 1.00 65.06 94 PRO A O 1
ATOM 687 N N . ARG A 1 95 ? -15.186 -10.783 51.361 1.00 60.84 95 ARG A N 1
ATOM 688 C CA . ARG A 1 95 ? -14.966 -10.073 50.110 1.00 60.84 95 ARG A CA 1
ATOM 689 C C . ARG A 1 95 ? -16.346 -9.674 49.611 1.00 60.84 95 ARG A C 1
ATOM 691 O O . ARG A 1 95 ? -17.088 -10.520 49.118 1.00 60.84 95 ARG A O 1
ATOM 698 N N . ALA A 1 96 ? -16.700 -8.406 49.820 1.00 65.81 96 ALA A N 1
ATOM 699 C CA . ALA A 1 96 ? -17.898 -7.808 49.262 1.00 65.81 96 ALA A CA 1
ATOM 700 C C . ALA A 1 96 ? -17.951 -8.202 47.785 1.00 65.81 96 ALA A C 1
ATOM 702 O O . ALA A 1 96 ? -16.965 -8.019 47.063 1.00 65.81 96 ALA A O 1
ATOM 703 N N . ALA A 1 97 ? -19.056 -8.838 47.390 1.00 69.06 97 ALA A N 1
ATOM 704 C CA . ALA A 1 97 ? -19.277 -9.267 46.021 1.00 69.06 97 ALA A CA 1
ATOM 705 C C . ALA A 1 97 ? -18.887 -8.108 45.092 1.00 69.06 97 ALA A C 1
ATOM 707 O O . ALA A 1 97 ? -19.319 -6.979 45.356 1.00 69.06 97 ALA A O 1
ATOM 708 N N . PRO A 1 98 ? -18.033 -8.333 44.072 1.00 67.81 98 PRO A N 1
ATOM 709 C CA . PRO A 1 98 ? -17.689 -7.269 43.146 1.00 67.81 98 PRO A CA 1
ATOM 710 C C . PRO A 1 98 ? -19.013 -6.689 42.643 1.00 67.81 98 PRO A C 1
ATOM 712 O O . PRO A 1 98 ? -19.870 -7.478 42.224 1.00 67.81 98 PRO A O 1
ATOM 715 N N . PRO A 1 99 ? -19.232 -5.362 42.763 1.00 66.19 99 PRO A N 1
ATOM 716 C CA . PRO A 1 99 ? -20.461 -4.754 42.284 1.00 66.19 99 PRO A CA 1
ATOM 717 C C . PRO A 1 99 ? -20.617 -5.234 40.857 1.00 66.19 99 PRO A C 1
ATOM 719 O O . PRO A 1 99 ? -19.638 -5.165 40.111 1.00 66.19 99 PRO A O 1
ATOM 722 N N . ALA A 1 100 ? -21.781 -5.819 40.555 1.00 65.06 100 ALA A N 1
ATOM 723 C CA . ALA A 1 100 ? -22.126 -6.335 39.244 1.00 65.06 100 ALA A CA 1
ATOM 724 C C . ALA A 1 100 ? -21.679 -5.286 38.235 1.00 65.06 100 ALA A C 1
ATOM 726 O O . ALA A 1 100 ? -22.301 -4.232 38.111 1.00 65.06 100 ALA A O 1
ATOM 727 N N . ALA A 1 101 ? -20.506 -5.517 37.646 1.00 61.09 101 ALA A N 1
ATOM 728 C CA . ALA A 1 101 ? -19.900 -4.573 36.747 1.00 61.09 101 ALA A CA 1
ATOM 729 C C . ALA A 1 101 ? -20.836 -4.632 35.565 1.00 61.09 101 ALA A C 1
ATOM 731 O O . ALA A 1 101 ? -20.831 -5.627 34.840 1.00 61.09 101 ALA A O 1
ATOM 732 N N . GLU A 1 102 ? -21.717 -3.635 35.478 1.00 61.09 102 GLU A N 1
ATOM 733 C CA . GLU A 1 102 ? -22.546 -3.378 34.324 1.00 61.09 102 GLU A CA 1
ATOM 734 C C . GLU A 1 102 ? -21.607 -3.496 33.137 1.00 61.09 102 GLU A C 1
ATOM 736 O O . GLU A 1 102 ? -20.797 -2.609 32.852 1.00 61.09 102 GLU A O 1
ATOM 741 N N . GLN A 1 103 ? -21.664 -4.649 32.475 1.00 60.84 103 GLN A N 1
ATOM 742 C CA . GLN A 1 103 ? -21.111 -4.838 31.159 1.00 60.84 103 GLN A CA 1
ATOM 743 C C . GLN A 1 103 ? -21.999 -3.968 30.292 1.00 60.84 103 GLN A C 1
ATOM 745 O O . GLN A 1 103 ? -22.937 -4.452 29.663 1.00 60.84 103 GLN A O 1
ATOM 750 N N . ARG A 1 104 ? -21.759 -2.649 30.336 1.00 61.09 104 ARG A N 1
ATOM 751 C CA . ARG A 1 104 ? -22.320 -1.719 29.376 1.00 61.09 104 ARG A CA 1
ATOM 752 C C . ARG A 1 104 ? -22.018 -2.374 28.043 1.00 61.09 104 ARG A C 1
ATOM 754 O O . ARG A 1 104 ? -20.830 -2.599 27.776 1.00 61.09 104 ARG A O 1
ATOM 761 N N . PRO A 1 105 ? -23.044 -2.754 27.266 1.00 64.38 105 PRO A N 1
ATOM 762 C CA . PRO A 1 105 ? -22.815 -3.327 25.959 1.00 64.38 105 PRO A CA 1
ATOM 763 C C . PRO A 1 105 ? -21.897 -2.336 25.265 1.00 64.38 105 PRO A C 1
ATOM 765 O O . PRO A 1 105 ? -22.256 -1.163 25.132 1.00 64.38 105 PRO A O 1
ATOM 768 N N . ARG A 1 106 ? -20.661 -2.767 24.967 1.00 67.62 106 ARG A N 1
ATOM 769 C CA . ARG A 1 106 ? -19.726 -1.967 24.182 1.00 67.62 106 ARG A CA 1
ATOM 770 C C . ARG A 1 106 ? -20.532 -1.587 22.957 1.00 67.62 106 ARG A C 1
ATOM 772 O O . ARG A 1 106 ? -20.895 -2.475 22.190 1.00 67.62 106 ARG A O 1
ATOM 779 N N . GLN A 1 107 ? -20.921 -0.316 22.865 1.00 72.12 107 GLN A N 1
ATOM 780 C CA . GLN A 1 107 ? -21.641 0.185 21.709 1.00 72.12 107 GLN A CA 1
ATOM 781 C C . GLN A 1 107 ? -20.711 -0.092 20.546 1.00 72.12 107 GLN A C 1
ATOM 783 O O . GLN A 1 107 ? -19.653 0.525 20.447 1.00 72.12 107 GLN A O 1
ATOM 788 N N . ALA A 1 108 ? -21.043 -1.130 19.780 1.00 77.56 108 ALA A N 1
ATOM 789 C CA . ALA A 1 108 ? -20.215 -1.576 18.686 1.00 77.56 108 ALA A CA 1
ATOM 790 C C . ALA A 1 108 ? -20.061 -0.376 17.763 1.00 77.56 108 ALA A C 1
ATOM 792 O O . ALA A 1 108 ? -21.064 0.193 17.314 1.00 77.56 108 ALA A O 1
ATOM 793 N N . THR A 1 109 ? -18.816 0.045 17.554 1.00 88.31 109 THR A N 1
ATOM 794 C CA . THR A 1 109 ? -18.494 1.132 16.642 1.00 88.31 109 THR A CA 1
ATOM 795 C C . THR A 1 109 ? -19.198 0.837 15.325 1.00 88.31 109 THR A C 1
ATOM 797 O O . THR A 1 109 ? -19.115 -0.276 14.796 1.00 88.31 109 THR A O 1
ATOM 800 N N . SER A 1 110 ? -19.969 1.798 14.815 1.00 93.88 110 SER A N 1
ATOM 801 C CA . SER A 1 110 ? -20.763 1.530 13.618 1.00 93.88 110 SER A CA 1
ATOM 802 C C . SER A 1 110 ? -19.834 1.163 12.455 1.00 93.88 110 SER A C 1
ATOM 804 O O . SER A 1 110 ? -18.775 1.769 12.279 1.00 93.88 110 SER A O 1
ATOM 806 N N . ALA A 1 111 ? -20.234 0.205 11.614 1.00 94.69 111 ALA A N 1
ATOM 807 C CA . ALA A 1 111 ? -19.426 -0.197 10.458 1.00 94.69 111 ALA A CA 1
ATOM 808 C C . ALA A 1 111 ? -19.058 1.004 9.562 1.00 94.69 111 ALA A C 1
ATOM 810 O O . ALA A 1 111 ? -17.950 1.079 9.037 1.00 94.69 111 ALA A O 1
ATOM 811 N N . ARG A 1 112 ? -19.961 1.989 9.446 1.00 95.12 112 ARG A N 1
ATOM 812 C CA . ARG A 1 112 ? -19.728 3.239 8.708 1.00 95.12 112 ARG A CA 1
ATOM 813 C C . ARG A 1 112 ? -18.578 4.060 9.293 1.00 95.12 112 ARG A C 1
ATO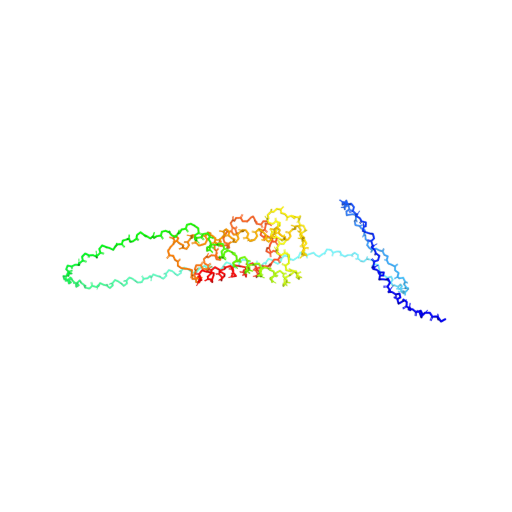M 815 O O . ARG A 1 112 ? -17.793 4.634 8.539 1.00 95.12 112 ARG A O 1
ATOM 822 N N . GLU A 1 113 ? -18.482 4.131 10.614 1.00 94.38 113 GLU A N 1
ATOM 823 C CA . GLU A 1 113 ? -17.416 4.856 11.298 1.00 94.38 113 GLU A CA 1
ATOM 824 C C . GLU A 1 113 ? -16.063 4.162 11.116 1.00 94.38 113 GLU A C 1
ATOM 826 O O . GLU A 1 113 ? -15.097 4.831 10.750 1.00 94.38 113 GLU A O 1
ATOM 831 N N . ILE A 1 114 ? -16.017 2.830 11.247 1.00 93.94 114 ILE A N 1
ATOM 832 C CA . ILE A 1 114 ? -14.807 2.032 10.981 1.00 93.94 114 ILE A CA 1
ATOM 833 C C . ILE A 1 114 ? -14.331 2.248 9.541 1.00 93.94 114 ILE A C 1
ATOM 835 O O . ILE A 1 114 ? -13.157 2.531 9.317 1.00 93.94 114 ILE A O 1
ATOM 839 N N . VAL A 1 115 ? -15.237 2.189 8.560 1.00 95.88 115 VAL A N 1
ATOM 840 C CA . VAL A 1 115 ? -14.892 2.430 7.149 1.00 95.88 115 VAL A CA 1
ATOM 841 C C . VAL A 1 115 ? -14.385 3.858 6.940 1.00 95.88 115 VAL A C 1
ATOM 843 O O . VAL A 1 115 ? -13.380 4.054 6.266 1.00 95.88 115 VAL A O 1
ATOM 846 N N . THR A 1 116 ? -15.028 4.864 7.538 1.00 95.81 116 THR A N 1
ATOM 847 C CA . THR A 1 116 ? -14.619 6.270 7.375 1.00 95.81 116 THR A CA 1
ATOM 848 C C . THR A 1 116 ? -13.233 6.529 7.967 1.00 95.81 116 THR A C 1
ATOM 850 O O . THR A 1 116 ? -12.411 7.193 7.332 1.00 95.81 116 THR A O 1
ATOM 853 N N . ARG A 1 117 ? -12.948 5.993 9.162 1.00 94.38 117 ARG A N 1
ATOM 854 C CA . ARG A 1 117 ? -11.612 6.056 9.774 1.00 94.38 117 ARG A CA 1
ATOM 855 C C . ARG A 1 117 ? -10.596 5.292 8.929 1.00 94.38 117 ARG A C 1
ATOM 857 O O . ARG A 1 117 ? -9.560 5.846 8.586 1.00 94.38 117 ARG A O 1
ATOM 864 N N . GLY A 1 118 ? -10.952 4.090 8.483 1.00 95.00 118 GLY A N 1
ATOM 865 C CA . GLY A 1 118 ? -10.100 3.234 7.662 1.00 95.00 118 GLY A CA 1
ATOM 866 C C . GLY A 1 118 ? -9.691 3.872 6.341 1.00 95.00 118 GLY A C 1
ATOM 867 O O . GLY A 1 118 ? -8.519 3.828 5.976 1.00 95.00 118 GLY A O 1
ATOM 868 N N . LEU A 1 119 ? -10.624 4.539 5.657 1.00 96.44 119 LEU A N 1
ATOM 869 C CA . LEU A 1 119 ? -10.340 5.293 4.433 1.00 96.44 119 LEU A CA 1
ATOM 870 C C . LEU A 1 119 ? -9.376 6.457 4.688 1.00 96.44 119 LEU A C 1
ATOM 872 O O . LEU A 1 119 ? -8.466 6.681 3.892 1.00 96.44 119 LEU A O 1
ATOM 876 N N . ARG A 1 120 ? -9.535 7.186 5.802 1.00 96.00 120 ARG A N 1
ATOM 877 C CA . ARG A 1 120 ? -8.602 8.261 6.183 1.00 96.00 120 ARG A CA 1
ATOM 878 C C . ARG A 1 120 ? -7.211 7.703 6.474 1.00 96.00 120 ARG A C 1
ATOM 880 O O . ARG A 1 120 ? -6.234 8.217 5.933 1.00 96.00 120 ARG A O 1
ATOM 887 N N . THR A 1 121 ? -7.128 6.636 7.264 1.00 94.06 121 THR A N 1
ATOM 888 C CA . THR A 1 121 ? -5.873 5.952 7.591 1.00 94.06 121 THR A CA 1
ATOM 889 C C . THR A 1 121 ? -5.179 5.444 6.326 1.00 94.06 121 THR A C 1
ATOM 891 O O . THR A 1 121 ? -4.008 5.750 6.097 1.00 94.06 121 THR A O 1
ATOM 894 N N . GLY A 1 122 ? -5.914 4.770 5.441 1.00 95.44 122 GLY A N 1
ATOM 895 C CA . GLY A 1 122 ? -5.396 4.281 4.166 1.00 95.44 122 GLY A CA 1
ATOM 896 C C . GLY A 1 122 ? -4.934 5.395 3.222 1.00 95.44 122 GLY A C 1
ATOM 897 O O . GLY A 1 122 ? -3.908 5.248 2.560 1.00 95.44 122 GLY A O 1
ATOM 898 N N . ALA A 1 123 ? -5.618 6.544 3.191 1.00 96.69 123 ALA A N 1
ATOM 899 C CA . ALA A 1 123 ? -5.187 7.701 2.402 1.00 96.69 123 ALA A CA 1
ATOM 900 C C . ALA A 1 123 ? -3.856 8.286 2.911 1.00 96.69 123 ALA A C 1
ATOM 902 O O . ALA A 1 123 ? -2.965 8.577 2.111 1.00 96.69 123 ALA A O 1
ATOM 903 N N . VAL A 1 124 ? -3.688 8.403 4.235 1.00 95.69 124 VAL A N 1
ATOM 904 C CA . VAL A 1 124 ? -2.427 8.860 4.849 1.00 95.69 124 VAL A CA 1
ATOM 905 C C . VAL A 1 124 ? -1.292 7.880 4.550 1.00 95.69 124 VAL A C 1
ATOM 907 O O . VAL A 1 124 ? -0.216 8.304 4.126 1.00 95.69 124 VAL A O 1
ATOM 910 N N . MET A 1 125 ? -1.537 6.574 4.705 1.00 94.81 125 MET A N 1
ATOM 911 C CA . MET A 1 125 ? -0.576 5.531 4.333 1.00 94.81 125 MET A CA 1
ATOM 912 C C . MET A 1 125 ? -0.202 5.620 2.851 1.00 94.81 125 MET A C 1
ATOM 914 O O . MET A 1 125 ? 0.978 5.592 2.523 1.00 94.81 125 MET A O 1
ATOM 918 N N . THR A 1 126 ? -1.186 5.795 1.963 1.00 96.44 126 THR A N 1
ATOM 919 C CA . THR A 1 126 ? -0.965 5.924 0.514 1.00 96.44 126 THR A CA 1
ATOM 920 C C . THR A 1 126 ? -0.026 7.072 0.194 1.00 96.44 126 THR A C 1
ATOM 922 O O . THR A 1 126 ? 0.967 6.866 -0.501 1.00 96.44 126 THR A O 1
ATOM 925 N N . ALA A 1 127 ? -0.301 8.264 0.725 1.00 96.44 127 ALA A N 1
ATOM 926 C CA . ALA A 1 127 ? 0.546 9.428 0.499 1.00 96.44 127 ALA A CA 1
ATOM 927 C C . ALA A 1 127 ? 1.971 9.195 1.025 1.00 96.44 127 ALA A C 1
ATOM 929 O O . ALA A 1 127 ? 2.939 9.438 0.306 1.00 96.44 127 ALA A O 1
ATOM 930 N N . ALA A 1 128 ? 2.108 8.669 2.247 1.00 95.50 128 ALA A N 1
ATOM 931 C CA . ALA A 1 128 ? 3.409 8.394 2.851 1.00 95.50 128 ALA A CA 1
ATOM 932 C C . ALA A 1 128 ? 4.213 7.367 2.038 1.00 95.50 128 ALA A C 1
ATOM 934 O O . ALA A 1 128 ? 5.344 7.641 1.636 1.00 95.50 128 ALA A O 1
ATOM 935 N N . THR A 1 129 ? 3.619 6.210 1.737 1.00 93.69 129 THR A N 1
ATOM 936 C CA . THR A 1 129 ? 4.267 5.141 0.972 1.00 93.69 129 THR A CA 1
ATOM 937 C C . THR A 1 129 ? 4.612 5.600 -0.442 1.00 93.69 129 THR A C 1
ATOM 939 O O . THR A 1 129 ? 5.730 5.358 -0.893 1.00 93.69 129 THR A O 1
ATOM 942 N N . MET A 1 130 ? 3.714 6.312 -1.127 1.00 96.25 130 MET A N 1
ATOM 943 C CA . MET A 1 130 ? 3.976 6.842 -2.466 1.00 96.25 130 MET A CA 1
ATOM 944 C C . MET A 1 130 ? 5.153 7.823 -2.461 1.00 96.25 130 MET A C 1
ATOM 946 O O . MET A 1 130 ? 6.083 7.645 -3.246 1.00 96.25 130 MET A O 1
ATOM 950 N N . CYS A 1 131 ? 5.174 8.795 -1.542 1.00 95.94 131 CYS A N 1
ATOM 951 C CA . CYS A 1 131 ? 6.286 9.738 -1.398 1.00 95.94 131 CYS A CA 1
ATOM 952 C C . CYS A 1 131 ? 7.618 9.016 -1.159 1.00 95.94 131 CYS A C 1
ATOM 954 O O . CYS A 1 131 ? 8.612 9.312 -1.825 1.00 95.94 131 CYS A O 1
ATOM 956 N N . THR A 1 132 ? 7.643 8.029 -0.260 1.00 95.12 132 THR A N 1
ATOM 957 C CA . THR A 1 132 ? 8.841 7.229 0.017 1.00 95.12 132 THR A CA 1
ATOM 958 C C . THR A 1 132 ? 9.303 6.444 -1.207 1.00 95.12 132 THR A C 1
ATOM 960 O O . THR A 1 132 ? 10.492 6.441 -1.531 1.00 95.12 132 THR A O 1
ATOM 963 N N . MET A 1 133 ? 8.376 5.805 -1.922 1.00 94.12 133 MET A N 1
ATOM 964 C CA . MET A 1 133 ? 8.687 5.052 -3.135 1.00 94.12 133 MET A CA 1
ATOM 965 C C . MET A 1 133 ? 9.207 5.953 -4.258 1.00 94.12 133 MET A C 1
ATOM 967 O O . MET A 1 133 ? 10.146 5.572 -4.958 1.00 94.12 133 MET A O 1
ATOM 971 N N . MET A 1 134 ? 8.624 7.141 -4.436 1.00 94.94 134 MET A N 1
ATOM 972 C CA . MET A 1 134 ? 9.079 8.126 -5.418 1.00 94.94 134 MET A CA 1
ATOM 973 C C . MET A 1 134 ? 10.469 8.655 -5.058 1.00 94.94 134 MET A C 1
ATOM 975 O O . MET A 1 134 ? 11.344 8.688 -5.918 1.00 94.94 134 MET A O 1
ATOM 979 N N . ALA A 1 135 ? 10.714 8.996 -3.790 1.00 95.06 135 ALA A N 1
ATOM 980 C CA . ALA A 1 135 ? 12.021 9.456 -3.328 1.00 95.06 135 ALA A CA 1
ATOM 981 C C . ALA A 1 135 ? 13.107 8.385 -3.531 1.00 95.06 135 ALA A C 1
ATOM 983 O O . ALA A 1 135 ? 14.138 8.657 -4.148 1.00 95.06 135 ALA A O 1
ATOM 984 N N . ALA A 1 136 ? 12.853 7.146 -3.098 1.00 91.88 136 ALA A N 1
ATOM 985 C CA . ALA A 1 136 ? 13.785 6.034 -3.278 1.00 91.88 136 ALA A CA 1
ATOM 986 C C . ALA A 1 136 ? 14.056 5.735 -4.763 1.00 91.88 136 ALA A C 1
ATOM 988 O O . ALA A 1 136 ? 15.195 5.478 -5.156 1.00 91.88 136 ALA A O 1
ATOM 989 N N . SER A 1 137 ? 13.019 5.804 -5.601 1.00 92.31 137 SER A N 1
ATOM 990 C CA . SER A 1 137 ? 13.134 5.607 -7.047 1.00 92.31 137 SER A CA 1
ATOM 991 C C . SER A 1 137 ? 13.954 6.714 -7.715 1.00 92.31 137 SER A C 1
ATOM 993 O O . SER A 1 137 ? 14.825 6.417 -8.533 1.00 92.31 137 SER A O 1
ATOM 995 N N . THR A 1 138 ? 13.753 7.976 -7.330 1.00 94.19 138 THR A N 1
ATOM 996 C CA . THR A 1 138 ? 14.558 9.103 -7.821 1.00 94.19 138 THR A CA 1
ATOM 997 C C . THR A 1 138 ? 16.029 8.924 -7.464 1.00 94.19 138 THR A C 1
ATOM 999 O O . THR A 1 138 ? 16.879 9.054 -8.339 1.00 94.19 138 THR A O 1
ATOM 1002 N N . LEU A 1 139 ? 16.336 8.536 -6.221 1.00 92.81 139 LEU A N 1
ATOM 1003 C CA . LEU A 1 139 ? 17.716 8.309 -5.779 1.00 92.81 139 LEU A CA 1
ATOM 1004 C C . LEU A 1 139 ? 18.402 7.157 -6.530 1.00 92.81 139 LEU A C 1
ATOM 1006 O O . LEU A 1 139 ? 19.593 7.234 -6.811 1.00 92.81 139 LEU A O 1
ATOM 1010 N N . LYS A 1 140 ? 17.667 6.088 -6.868 1.00 91.88 140 LYS A N 1
ATOM 1011 C CA . LYS A 1 140 ? 18.248 4.886 -7.492 1.00 91.88 140 LYS A CA 1
ATOM 1012 C C . LYS A 1 140 ? 18.237 4.894 -9.025 1.00 91.88 140 LYS A C 1
ATOM 1014 O O . LYS A 1 140 ? 19.102 4.277 -9.643 1.00 91.88 140 LYS A O 1
ATOM 1019 N N . ARG A 1 141 ? 17.232 5.508 -9.650 1.00 91.94 141 ARG A N 1
ATOM 1020 C CA . ARG A 1 141 ? 16.979 5.449 -11.106 1.00 91.94 141 ARG A CA 1
ATOM 1021 C C . ARG A 1 141 ? 16.931 6.823 -11.771 1.00 91.94 141 ARG A C 1
ATOM 1023 O O . ARG A 1 141 ? 16.784 6.885 -12.986 1.00 91.94 141 ARG A O 1
ATOM 1030 N N . GLY A 1 142 ? 17.002 7.910 -11.005 1.00 95.25 142 GLY A N 1
ATOM 1031 C CA . GLY A 1 142 ? 16.829 9.264 -11.534 1.00 95.25 142 GLY A CA 1
ATOM 1032 C C . GLY A 1 142 ? 15.392 9.580 -11.961 1.00 95.25 142 GLY A C 1
ATOM 1033 O O . GLY A 1 142 ? 15.172 10.578 -12.638 1.00 95.25 142 GLY A O 1
ATOM 1034 N N . SER A 1 143 ? 14.410 8.747 -11.591 1.00 95.81 143 SER A N 1
ATOM 1035 C CA . SER A 1 143 ? 13.000 9.002 -11.889 1.00 95.81 143 SER A CA 1
ATOM 1036 C C . SER A 1 143 ? 12.077 8.596 -10.739 1.00 95.81 143 SER A C 1
ATOM 1038 O O . SER A 1 143 ? 12.163 7.455 -10.270 1.00 95.81 143 SER A O 1
ATOM 1040 N N . PRO A 1 144 ? 11.133 9.463 -10.333 1.00 96.00 144 PRO A N 1
ATOM 1041 C CA . PRO A 1 144 ? 10.148 9.133 -9.308 1.00 96.00 144 PRO A CA 1
ATOM 1042 C C . PRO A 1 144 ? 9.092 8.127 -9.793 1.00 96.00 144 PRO A C 1
ATOM 1044 O O . PRO A 1 144 ? 8.467 7.459 -8.974 1.00 96.00 144 PRO A O 1
ATOM 1047 N N . TRP A 1 145 ? 8.901 7.988 -11.110 1.00 96.75 145 TRP A N 1
ATOM 1048 C CA . TRP A 1 145 ? 7.808 7.200 -11.697 1.00 96.75 145 TRP A CA 1
ATOM 1049 C C . TRP A 1 145 ? 8.133 5.717 -11.877 1.00 96.75 145 TRP A C 1
ATOM 1051 O O . TRP A 1 145 ? 7.221 4.903 -12.020 1.00 96.75 145 TRP A O 1
ATOM 1061 N N . ALA A 1 146 ? 9.414 5.339 -11.836 1.00 94.81 146 ALA A N 1
ATOM 1062 C CA . ALA A 1 146 ? 9.826 3.965 -12.119 1.00 94.81 146 ALA A CA 1
ATOM 1063 C C . ALA A 1 146 ? 9.228 2.946 -11.131 1.00 94.81 146 ALA A C 1
ATOM 1065 O O . ALA A 1 146 ? 8.913 1.822 -11.520 1.00 94.81 146 ALA A O 1
ATOM 1066 N N . SER A 1 147 ? 9.021 3.333 -9.868 1.00 93.56 147 SER A N 1
ATOM 1067 C CA . SER A 1 147 ? 8.363 2.486 -8.866 1.00 93.56 147 SER A CA 1
ATOM 1068 C C . SER A 1 147 ? 6.863 2.305 -9.132 1.00 93.56 147 SER A C 1
ATOM 1070 O O . SER A 1 147 ? 6.359 1.194 -8.979 1.00 93.56 147 SER A O 1
ATOM 1072 N N . MET A 1 148 ? 6.159 3.348 -9.586 1.00 95.69 148 MET A N 1
ATOM 1073 C CA . MET A 1 148 ? 4.737 3.263 -9.948 1.00 95.69 148 MET A CA 1
ATOM 1074 C C . MET A 1 148 ? 4.542 2.401 -11.191 1.00 95.69 148 MET A C 1
ATOM 1076 O O . MET A 1 148 ? 3.692 1.518 -11.205 1.00 95.69 148 MET A O 1
ATOM 1080 N N . ASN A 1 149 ? 5.381 2.575 -12.210 1.00 95.12 149 ASN A N 1
ATOM 1081 C CA . ASN A 1 149 ? 5.276 1.752 -13.410 1.00 95.12 149 ASN A CA 1
ATOM 1082 C C . ASN A 1 149 ? 5.617 0.281 -13.122 1.00 95.12 149 ASN A C 1
ATOM 1084 O O . ASN A 1 149 ? 5.013 -0.622 -13.696 1.00 95.12 149 ASN A O 1
ATOM 1088 N N . ALA A 1 150 ? 6.551 0.018 -12.201 1.00 92.62 150 ALA A N 1
ATOM 1089 C CA . ALA A 1 150 ? 6.810 -1.337 -11.718 1.00 92.62 150 ALA A CA 1
ATOM 1090 C C . ALA A 1 150 ? 5.623 -1.915 -10.925 1.00 92.62 150 ALA A C 1
ATOM 1092 O O . ALA A 1 150 ? 5.375 -3.114 -10.983 1.00 92.62 150 ALA A O 1
ATOM 1093 N N . MET A 1 151 ? 4.864 -1.080 -10.212 1.00 92.19 151 MET A N 1
ATOM 1094 C CA . MET A 1 151 ? 3.617 -1.503 -9.567 1.00 92.19 151 MET A CA 1
ATOM 1095 C C . MET A 1 151 ? 2.510 -1.794 -10.591 1.00 92.19 151 MET A C 1
ATOM 1097 O O . MET A 1 151 ? 1.671 -2.654 -10.372 1.00 92.19 151 MET A O 1
ATOM 1101 N N . ALA A 1 152 ? 2.492 -1.132 -11.743 1.00 93.69 152 ALA A N 1
ATOM 1102 C CA . ALA A 1 152 ? 1.521 -1.456 -12.785 1.00 93.69 152 ALA A CA 1
ATOM 1103 C C . ALA A 1 152 ? 1.759 -2.858 -13.372 1.00 93.69 152 ALA A C 1
ATOM 1105 O O . ALA A 1 152 ? 0.812 -3.621 -13.568 1.00 93.69 152 ALA A O 1
ATOM 1106 N N . THR A 1 153 ? 3.021 -3.259 -13.566 1.00 91.19 153 THR A N 1
ATOM 1107 C CA . THR A 1 153 ? 3.316 -4.623 -14.037 1.00 91.19 153 THR A CA 1
ATOM 1108 C C . THR A 1 153 ? 2.985 -5.684 -13.003 1.00 91.19 153 THR A C 1
ATOM 1110 O O . THR A 1 153 ? 2.677 -6.816 -13.374 1.00 91.19 153 THR A O 1
ATOM 1113 N N . ALA A 1 154 ? 2.966 -5.305 -11.722 1.00 88.50 154 ALA A N 1
ATOM 1114 C CA . ALA A 1 154 ? 2.491 -6.143 -10.632 1.00 88.50 154 ALA A CA 1
ATOM 1115 C C . ALA A 1 154 ? 1.039 -6.597 -10.830 1.00 88.50 154 ALA A C 1
ATOM 1117 O O . ALA A 1 154 ? 0.698 -7.742 -10.546 1.00 88.50 154 ALA A O 1
ATOM 1118 N N . VAL A 1 155 ? 0.202 -5.713 -11.372 1.00 91.31 155 VAL A N 1
ATOM 1119 C CA . VAL A 1 155 ? -1.212 -5.980 -11.665 1.00 91.31 155 VAL A CA 1
ATOM 1120 C C . VAL A 1 155 ? -1.446 -6.402 -13.119 1.00 91.31 155 VAL A C 1
ATOM 1122 O O . VAL A 1 155 ? -2.566 -6.348 -13.616 1.00 91.31 155 VAL A O 1
ATOM 1125 N N . GLY A 1 156 ? -0.388 -6.832 -13.815 1.00 91.06 156 GLY A N 1
ATOM 1126 C CA . GLY A 1 156 ? -0.467 -7.330 -15.188 1.00 91.06 156 GLY A CA 1
ATOM 1127 C C . GLY A 1 156 ? -0.541 -6.244 -16.263 1.00 91.06 156 GLY A C 1
ATOM 1128 O O . GLY A 1 156 ? -0.811 -6.562 -17.419 1.00 91.06 156 GLY A O 1
ATOM 1129 N N . VAL A 1 157 ? -0.286 -4.978 -15.919 1.00 90.25 157 VAL A N 1
ATOM 1130 C CA . VAL A 1 157 ? -0.321 -3.860 -16.869 1.00 90.25 157 VAL A CA 1
ATOM 1131 C C . VAL A 1 157 ? 1.091 -3.382 -17.201 1.00 90.25 157 VAL A C 1
ATOM 1133 O O . VAL A 1 157 ? 1.813 -2.864 -16.355 1.00 90.25 157 VAL A O 1
ATOM 1136 N N . GLY A 1 158 ? 1.476 -3.524 -18.469 1.00 85.12 158 GLY A N 1
ATOM 1137 C CA . GLY A 1 158 ? 2.787 -3.128 -18.988 1.00 85.12 158 GLY A CA 1
ATOM 1138 C C . GLY A 1 158 ? 3.670 -4.323 -19.363 1.00 85.12 158 GLY A C 1
ATOM 1139 O O . GLY A 1 158 ? 3.604 -5.395 -18.766 1.00 85.12 158 GLY A O 1
ATOM 1140 N N . GLY A 1 159 ? 4.491 -4.151 -20.403 1.00 82.81 159 GLY A N 1
ATOM 1141 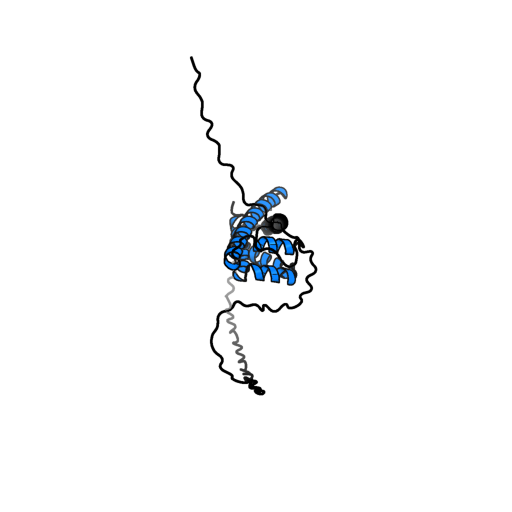C CA . GLY A 1 159 ? 5.410 -5.188 -20.884 1.00 82.81 159 GLY A CA 1
ATOM 1142 C C . GLY A 1 159 ? 6.633 -5.396 -19.979 1.00 82.81 159 GLY A C 1
ATOM 1143 O O . GLY A 1 159 ? 6.863 -4.662 -19.021 1.00 82.81 159 GLY A O 1
ATOM 1144 N N . ARG A 1 160 ? 7.491 -6.371 -20.327 1.00 75.06 160 ARG A N 1
ATOM 1145 C CA . ARG A 1 160 ? 8.729 -6.682 -19.570 1.00 75.06 160 ARG A CA 1
ATOM 1146 C C . ARG A 1 160 ? 9.709 -5.502 -19.475 1.00 75.06 160 ARG A C 1
ATOM 1148 O O . ARG A 1 160 ? 10.543 -5.477 -18.576 1.00 75.06 160 ARG A O 1
ATOM 1155 N N . ARG A 1 161 ? 9.631 -4.541 -20.403 1.00 80.50 161 ARG A N 1
ATOM 1156 C CA . ARG A 1 161 ? 10.442 -3.316 -20.406 1.00 80.50 161 ARG A CA 1
ATOM 1157 C C . ARG A 1 161 ? 9.585 -2.137 -19.978 1.00 80.50 161 ARG A C 1
ATOM 1159 O O . ARG A 1 161 ? 8.967 -1.465 -20.794 1.00 80.50 161 ARG A O 1
ATOM 1166 N N . VAL A 1 162 ? 9.553 -1.915 -18.675 1.00 81.00 162 VAL A N 1
ATOM 1167 C CA . VAL A 1 162 ? 8.840 -0.792 -18.081 1.00 81.00 162 VAL A CA 1
ATOM 1168 C C . VAL A 1 162 ? 9.692 0.466 -18.205 1.00 81.00 162 VAL A C 1
ATOM 1170 O O . VAL A 1 162 ? 10.840 0.476 -17.749 1.00 81.00 162 VAL A O 1
ATOM 1173 N N . SER A 1 163 ? 9.132 1.509 -18.819 1.00 89.25 163 SER A N 1
ATOM 1174 C CA . SER A 1 163 ? 9.756 2.831 -18.891 1.00 89.25 163 SER A CA 1
ATOM 1175 C C . SER A 1 163 ? 9.995 3.384 -17.487 1.00 89.25 163 SER A C 1
ATOM 1177 O O . SER A 1 163 ? 9.142 3.261 -16.609 1.00 89.25 163 SER A O 1
ATOM 1179 N N . ASP A 1 164 ? 11.140 4.030 -17.275 1.00 94.12 164 ASP A N 1
ATOM 1180 C CA . ASP A 1 164 ? 11.385 4.771 -16.037 1.00 94.12 164 ASP A CA 1
ATOM 1181 C C . ASP A 1 164 ? 10.671 6.133 -16.045 1.00 94.12 164 ASP A C 1
ATOM 1183 O O . ASP A 1 164 ? 10.543 6.753 -14.997 1.00 94.12 164 ASP A O 1
ATOM 1187 N N . ARG A 1 165 ? 10.173 6.611 -17.192 1.00 96.06 165 ARG A N 1
ATOM 1188 C CA . ARG A 1 165 ? 9.454 7.892 -17.314 1.00 96.06 165 ARG A CA 1
ATOM 1189 C C . ARG A 1 165 ? 7.965 7.737 -17.010 1.00 96.06 165 ARG A C 1
ATOM 1191 O O . ARG A 1 165 ? 7.437 6.631 -17.043 1.00 96.06 165 ARG A O 1
ATOM 1198 N N . PHE A 1 166 ? 7.293 8.857 -16.751 1.00 96.75 166 PHE A N 1
ATOM 1199 C CA . PHE A 1 166 ? 5.835 8.876 -16.661 1.00 96.75 166 PHE A CA 1
ATOM 1200 C C . PHE A 1 166 ? 5.220 8.331 -17.955 1.00 96.75 166 PHE A C 1
ATOM 1202 O O . PHE A 1 166 ? 5.615 8.735 -19.050 1.00 96.75 166 PHE A O 1
ATOM 1209 N N . ASP A 1 167 ? 4.267 7.422 -17.808 1.00 96.06 167 ASP A N 1
ATOM 1210 C CA . ASP A 1 167 ? 3.509 6.813 -18.890 1.00 96.06 167 ASP A CA 1
ATOM 1211 C C . ASP A 1 167 ? 2.018 7.022 -18.576 1.00 96.06 167 ASP A C 1
ATOM 1213 O O . ASP A 1 167 ? 1.548 6.547 -17.538 1.00 96.06 167 ASP A O 1
ATOM 1217 N N . PRO A 1 168 ? 1.261 7.739 -19.428 1.00 95.62 168 PRO A N 1
ATOM 1218 C CA . PRO A 1 168 ? -0.124 8.106 -19.140 1.00 95.62 168 PRO A CA 1
ATOM 1219 C C . PRO A 1 168 ? -1.076 6.905 -19.053 1.00 95.62 168 PRO A C 1
ATOM 1221 O O . PRO A 1 168 ? -2.187 7.064 -18.555 1.00 95.62 168 PRO A O 1
ATOM 1224 N N . VAL A 1 169 ? -0.666 5.719 -19.511 1.00 94.75 169 VAL A N 1
ATOM 1225 C CA . VAL A 1 169 ? -1.451 4.484 -19.410 1.00 94.75 169 VAL A CA 1
ATOM 1226 C C . VAL A 1 169 ? -0.982 3.652 -18.220 1.00 94.75 169 VAL A C 1
ATOM 1228 O O . VAL A 1 169 ? -1.794 3.184 -17.425 1.00 94.75 169 VAL A O 1
ATOM 1231 N N . VAL A 1 170 ? 0.332 3.481 -18.064 1.00 95.56 170 VAL A N 1
ATOM 1232 C CA . VAL A 1 170 ? 0.901 2.557 -17.070 1.00 95.56 170 VAL A CA 1
ATOM 1233 C C . VAL A 1 170 ? 0.992 3.195 -15.679 1.00 95.56 170 VAL A C 1
ATOM 1235 O O . VAL A 1 170 ? 0.622 2.565 -14.688 1.00 95.56 170 VAL A O 1
ATOM 1238 N N . THR A 1 171 ? 1.437 4.452 -15.569 1.00 96.19 171 THR A N 1
ATOM 1239 C CA . THR A 1 171 ? 1.647 5.105 -14.265 1.00 96.19 171 THR A CA 1
ATOM 1240 C C . THR A 1 171 ? 0.358 5.223 -13.439 1.00 96.19 171 THR A C 1
ATOM 1242 O O . THR A 1 171 ? 0.394 4.859 -12.258 1.00 96.19 171 THR A O 1
ATOM 1245 N N . PRO A 1 172 ? -0.791 5.664 -14.000 1.00 97.25 172 PRO A N 1
ATOM 1246 C CA . PRO A 1 172 ? -2.034 5.757 -13.235 1.00 97.25 172 PRO A CA 1
ATOM 1247 C C . PRO A 1 172 ? -2.508 4.409 -12.691 1.00 97.25 172 PRO A C 1
ATOM 1249 O O . PRO A 1 172 ? -3.035 4.356 -11.583 1.00 97.25 172 PRO A O 1
ATOM 1252 N N . VAL A 1 173 ? -2.273 3.314 -13.421 1.00 96.81 173 VAL A N 1
ATOM 1253 C CA . VAL A 1 173 ? -2.630 1.964 -12.967 1.00 96.81 173 VAL A CA 1
ATOM 1254 C C . VAL A 1 173 ? -1.805 1.557 -11.749 1.00 96.81 173 VAL A C 1
ATOM 1256 O O . VAL A 1 173 ? -2.363 1.064 -10.772 1.00 96.81 173 VAL A O 1
ATOM 1259 N N . GLY A 1 174 ? -0.496 1.813 -11.760 1.00 95.44 174 GLY A N 1
ATOM 1260 C CA . GLY A 1 174 ? 0.360 1.550 -10.602 1.00 95.44 174 GLY A CA 1
ATOM 1261 C C . GLY A 1 174 ? -0.031 2.372 -9.371 1.00 95.44 174 GLY A C 1
ATOM 1262 O O . GLY A 1 174 ? -0.069 1.845 -8.258 1.00 95.44 174 GLY A O 1
ATOM 1263 N N . ILE A 1 175 ? -0.387 3.644 -9.577 1.00 97.00 175 ILE A N 1
ATOM 1264 C CA . ILE A 1 175 ? -0.915 4.525 -8.525 1.00 97.00 175 ILE A CA 1
ATOM 1265 C C . ILE A 1 175 ? -2.231 3.975 -7.965 1.00 97.00 175 ILE A C 1
ATOM 1267 O O . ILE A 1 175 ? -2.385 3.884 -6.747 1.00 97.00 175 ILE A O 1
ATOM 1271 N N . ALA A 1 176 ? -3.166 3.587 -8.835 1.00 97.06 176 ALA A N 1
ATOM 1272 C CA . ALA A 1 176 ? -4.459 3.044 -8.436 1.00 97.06 176 ALA A CA 1
ATOM 1273 C C . ALA A 1 176 ? -4.313 1.722 -7.671 1.00 97.06 176 ALA A C 1
ATOM 1275 O O . ALA A 1 176 ? -4.984 1.531 -6.659 1.00 97.06 176 ALA A O 1
ATOM 1276 N N . ALA A 1 177 ? -3.403 0.843 -8.103 1.00 95.56 177 ALA A N 1
ATOM 1277 C CA . ALA A 1 177 ? -3.099 -0.407 -7.414 1.00 95.56 177 ALA A CA 1
ATOM 1278 C C . ALA A 1 177 ? -2.565 -0.157 -5.994 1.00 95.56 177 ALA A C 1
ATOM 1280 O O . ALA A 1 177 ? -3.074 -0.734 -5.033 1.00 95.56 177 ALA A O 1
ATOM 1281 N N . LEU A 1 178 ? -1.594 0.754 -5.849 1.00 95.00 178 LEU A N 1
ATOM 1282 C CA . LEU A 1 178 ? -1.043 1.133 -4.545 1.00 95.00 178 LEU A CA 1
ATOM 1283 C C . LEU A 1 178 ? -2.119 1.743 -3.632 1.00 95.00 178 LEU A C 1
ATOM 1285 O O . LEU A 1 178 ? -2.273 1.315 -2.489 1.00 95.00 178 LEU A O 1
ATOM 1289 N N . ALA A 1 179 ? -2.864 2.729 -4.137 1.00 97.44 179 ALA A N 1
ATOM 1290 C CA . ALA A 1 179 ? -3.893 3.425 -3.371 1.00 97.44 179 ALA A CA 1
ATOM 1291 C C . ALA A 1 179 ? -5.027 2.481 -2.958 1.00 97.44 179 ALA A C 1
ATOM 1293 O O . ALA A 1 179 ? -5.418 2.456 -1.794 1.00 97.44 179 ALA A O 1
ATOM 1294 N N . GLY A 1 180 ? -5.523 1.657 -3.884 1.00 97.19 180 GLY A N 1
ATOM 1295 C CA . GLY A 1 180 ? -6.558 0.665 -3.605 1.00 97.19 180 GLY A CA 1
ATOM 1296 C C . GLY A 1 180 ? -6.123 -0.332 -2.532 1.00 97.19 180 GLY A C 1
ATOM 1297 O O . GLY A 1 180 ? -6.855 -0.548 -1.566 1.00 97.19 180 GLY A O 1
ATOM 1298 N N . GLY A 1 181 ? -4.905 -0.874 -2.649 1.00 95.62 181 GLY A N 1
ATOM 1299 C CA . GLY A 1 181 ? -4.342 -1.793 -1.658 1.00 95.62 181 GLY A CA 1
ATOM 1300 C C . GLY A 1 181 ? -4.243 -1.172 -0.263 1.00 95.62 181 GLY A C 1
ATOM 1301 O O . GLY A 1 181 ? -4.682 -1.772 0.717 1.00 95.62 181 GLY A O 1
ATOM 1302 N N . LEU A 1 182 ? -3.740 0.061 -0.165 1.00 96.38 182 LEU A N 1
ATOM 1303 C CA . LEU A 1 182 ? -3.566 0.749 1.117 1.00 96.38 182 LEU A CA 1
ATOM 1304 C C . LEU A 1 182 ? -4.878 1.265 1.725 1.00 96.38 182 LEU A C 1
ATOM 1306 O O . LEU A 1 182 ? -4.991 1.323 2.948 1.00 96.38 182 LEU A O 1
ATOM 1310 N N . LEU A 1 183 ? -5.895 1.577 0.919 1.00 97.06 183 LEU A N 1
ATOM 1311 C CA . LEU A 1 183 ? -7.243 1.876 1.418 1.00 97.06 183 LEU A CA 1
ATOM 1312 C C . LEU A 1 183 ? -7.896 0.642 2.044 1.00 97.06 183 LEU A C 1
ATOM 1314 O O . LEU A 1 183 ? -8.422 0.722 3.155 1.00 97.06 183 LEU A O 1
ATOM 1318 N N . VAL A 1 184 ? -7.822 -0.507 1.366 1.00 97.00 184 VAL A N 1
ATOM 1319 C CA . VAL A 1 184 ? -8.313 -1.781 1.912 1.00 97.00 184 VAL A CA 1
ATOM 1320 C C . VAL A 1 184 ? -7.548 -2.141 3.187 1.00 97.00 184 VAL A C 1
ATOM 1322 O O . VAL A 1 184 ? -8.167 -2.502 4.191 1.00 97.00 184 VAL A O 1
ATOM 1325 N N . TRP A 1 185 ? -6.222 -1.968 3.184 1.00 95.88 185 TRP A N 1
ATOM 1326 C CA . TRP A 1 185 ? -5.386 -2.174 4.365 1.00 95.88 185 TRP A CA 1
ATOM 1327 C C . TRP A 1 185 ? -5.783 -1.261 5.528 1.00 95.88 185 TRP A C 1
ATOM 1329 O O . TRP A 1 185 ? -5.948 -1.743 6.644 1.00 95.88 185 TRP A O 1
ATOM 1339 N N . GLY A 1 186 ? -6.011 0.032 5.278 1.00 95.56 186 GLY A N 1
ATOM 1340 C CA . GLY A 1 186 ? -6.447 0.991 6.295 1.00 95.56 186 GLY A CA 1
ATOM 1341 C C . GLY A 1 186 ? -7.769 0.596 6.960 1.00 95.56 186 GLY A C 1
ATOM 1342 O O . GLY A 1 186 ? -7.884 0.649 8.182 1.00 95.56 186 GLY A O 1
ATOM 1343 N N . ILE A 1 187 ? -8.749 0.118 6.184 1.00 95.81 187 ILE A N 1
ATOM 1344 C CA . ILE A 1 187 ? -10.020 -0.401 6.723 1.00 95.81 187 ILE A CA 1
ATOM 1345 C C . ILE A 1 187 ? -9.793 -1.664 7.562 1.00 95.81 187 ILE A C 1
ATOM 1347 O O . ILE A 1 187 ? -10.346 -1.782 8.657 1.00 95.81 187 ILE A O 1
ATOM 1351 N N . GLY A 1 188 ? -8.972 -2.598 7.073 1.00 95.12 188 GLY A N 1
ATOM 1352 C CA . GLY A 1 188 ? -8.609 -3.807 7.813 1.00 95.12 188 GLY A CA 1
ATOM 1353 C C . GLY A 1 188 ? -7.897 -3.496 9.132 1.00 95.12 188 GLY A C 1
ATOM 1354 O O . GLY A 1 188 ? -8.229 -4.082 10.161 1.00 95.12 188 GLY A O 1
ATOM 1355 N N . TYR A 1 189 ? -6.978 -2.531 9.113 1.00 94.00 189 TYR A N 1
ATOM 1356 C CA . TYR A 1 189 ? -6.227 -2.062 10.274 1.00 94.00 189 TYR A CA 1
ATOM 1357 C C . TYR A 1 189 ? -7.145 -1.468 11.351 1.00 94.00 189 TYR A C 1
ATOM 1359 O O . TYR A 1 189 ? -7.093 -1.911 12.497 1.00 94.00 189 TYR A O 1
ATOM 1367 N N . GLU A 1 190 ? -8.043 -0.543 10.994 1.00 95.06 190 GLU A N 1
ATOM 1368 C CA . GLU A 1 190 ? -8.994 0.041 11.956 1.00 95.06 190 GLU A CA 1
ATOM 1369 C C . GLU A 1 190 ? -9.954 -1.007 12.527 1.00 95.06 190 GLU A C 1
ATOM 1371 O O . GLU A 1 190 ? -10.223 -1.02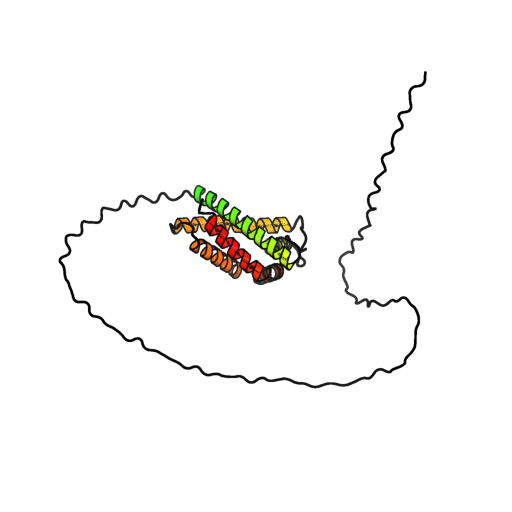3 13.727 1.00 95.06 190 GLU A O 1
ATOM 1376 N N . LYS A 1 191 ? -10.432 -1.938 11.690 1.00 94.31 191 LYS A N 1
ATOM 1377 C CA . LYS A 1 191 ? -11.272 -3.050 12.153 1.00 94.31 191 LYS A CA 1
ATOM 1378 C C . LYS A 1 191 ? -10.525 -3.948 13.145 1.00 94.31 191 LYS A C 1
ATOM 1380 O O . LYS A 1 191 ? -11.119 -4.397 14.122 1.00 94.31 191 LYS A O 1
ATOM 1385 N N . ALA A 1 192 ? -9.240 -4.214 12.909 1.00 93.62 192 ALA A N 1
ATOM 1386 C CA . ALA A 1 192 ? -8.413 -5.007 13.814 1.00 93.62 192 ALA A CA 1
ATOM 1387 C C . ALA A 1 192 ? -8.169 -4.288 15.152 1.00 93.62 192 ALA A C 1
ATOM 1389 O O . ALA A 1 192 ? -8.221 -4.928 16.202 1.00 93.62 192 ALA A O 1
ATOM 1390 N N . LEU A 1 193 ? -7.951 -2.968 15.132 1.00 92.81 193 LEU A N 1
ATOM 1391 C CA . LEU A 1 193 ? -7.824 -2.161 16.349 1.00 92.81 193 LEU A CA 1
ATOM 1392 C C . LEU A 1 193 ? -9.115 -2.159 17.177 1.00 92.81 193 LEU A C 1
ATOM 1394 O O . LEU A 1 193 ? -9.056 -2.387 18.387 1.00 92.81 193 LEU A O 1
ATOM 1398 N N . ASP A 1 194 ? -10.264 -1.960 16.525 1.00 92.75 194 ASP A N 1
ATOM 1399 C CA . ASP A 1 194 ? -11.584 -1.973 17.165 1.00 92.75 194 ASP A CA 1
ATOM 1400 C C . ASP A 1 194 ? -11.882 -3.340 17.802 1.00 92.75 194 ASP A C 1
ATOM 1402 O O . ASP A 1 194 ? -12.200 -3.417 18.990 1.00 92.75 194 ASP A O 1
ATOM 1406 N N . ALA A 1 195 ? -11.647 -4.432 17.065 1.00 92.25 195 ALA A N 1
ATOM 1407 C CA . ALA A 1 195 ? -11.817 -5.795 17.570 1.00 92.25 195 ALA A CA 1
ATOM 1408 C C . ALA A 1 195 ? -10.891 -6.113 18.758 1.00 92.25 195 ALA A C 1
ATOM 1410 O O . ALA A 1 195 ? -11.287 -6.819 19.686 1.00 92.25 195 ALA A O 1
ATOM 1411 N N . ALA A 1 196 ? -9.668 -5.576 18.756 1.00 91.88 196 ALA A N 1
ATOM 1412 C CA . ALA A 1 196 ? -8.724 -5.734 19.858 1.00 91.88 196 ALA A CA 1
ATOM 1413 C C . ALA A 1 196 ? -9.012 -4.791 21.043 1.00 91.88 196 ALA A C 1
ATOM 1415 O O . ALA A 1 196 ? -8.365 -4.906 22.086 1.00 91.88 196 ALA A O 1
ATOM 1416 N N . GLY A 1 197 ? -9.934 -3.831 20.895 1.00 92.06 197 GLY A N 1
ATOM 1417 C CA . GLY A 1 197 ? -10.164 -2.765 21.869 1.00 92.06 197 GLY A CA 1
ATOM 1418 C C . GLY A 1 197 ? -8.920 -1.907 22.126 1.00 92.06 197 GLY A C 1
ATOM 1419 O O . GLY A 1 197 ? -8.771 -1.354 23.218 1.00 92.06 197 GLY A O 1
ATOM 1420 N N . ARG A 1 198 ? -7.995 -1.833 21.157 1.00 89.94 198 ARG A N 1
ATOM 1421 C CA . ARG A 1 198 ? -6.724 -1.107 21.285 1.00 89.94 198 ARG A CA 1
ATOM 1422 C C . ARG A 1 198 ? -6.810 0.237 20.579 1.00 89.94 198 ARG A C 1
ATOM 1424 O O . ARG A 1 198 ? -7.442 0.378 19.539 1.00 89.94 198 ARG A O 1
ATOM 1431 N N . ARG A 1 199 ? -6.125 1.230 21.141 1.00 88.69 199 ARG A N 1
ATOM 1432 C CA . ARG A 1 199 ? -5.849 2.492 20.445 1.00 88.69 199 ARG A CA 1
ATOM 1433 C C . ARG A 1 199 ? -4.588 2.331 19.605 1.00 88.69 199 ARG A C 1
ATOM 1435 O O . ARG A 1 199 ? -3.713 1.548 19.972 1.00 88.69 199 ARG A O 1
ATOM 1442 N N . SER A 1 200 ? -4.484 3.086 18.516 1.00 87.25 200 SER A N 1
ATOM 1443 C CA . SER A 1 200 ? -3.249 3.119 17.739 1.00 87.25 200 SER A CA 1
ATOM 1444 C C . SER A 1 200 ? -2.109 3.707 18.562 1.00 87.25 200 SER A C 1
ATOM 1446 O O . SER A 1 200 ? -2.232 4.773 19.170 1.00 87.25 200 SER A O 1
ATOM 1448 N N . ASP A 1 201 ? -0.976 3.041 18.517 1.00 92.62 201 ASP A N 1
ATOM 1449 C CA . ASP A 1 201 ? 0.265 3.399 19.175 1.00 92.62 201 ASP A CA 1
ATOM 1450 C C . ASP A 1 201 ? 1.449 3.000 18.280 1.00 92.62 201 ASP A C 1
ATOM 1452 O O . ASP A 1 201 ? 1.286 2.508 17.160 1.00 92.62 201 ASP A O 1
ATOM 1456 N N . ALA A 1 202 ? 2.672 3.243 18.750 1.00 91.44 202 ALA A N 1
ATOM 1457 C CA . ALA A 1 202 ? 3.864 2.895 17.979 1.00 91.44 202 ALA A CA 1
ATOM 1458 C C . ALA A 1 202 ? 3.971 1.377 17.735 1.00 91.44 202 ALA A C 1
ATOM 1460 O O . ALA A 1 202 ? 4.413 0.956 16.668 1.00 91.44 202 ALA A O 1
ATOM 1461 N N . LEU A 1 203 ? 3.527 0.560 18.698 1.00 91.12 203 LEU A N 1
ATOM 1462 C CA . LEU A 1 203 ? 3.575 -0.899 18.617 1.00 91.12 203 LEU A CA 1
ATOM 1463 C C . LEU A 1 203 ? 2.639 -1.435 17.530 1.00 91.12 203 LEU A C 1
ATOM 1465 O O . LEU A 1 203 ? 3.049 -2.234 16.696 1.00 91.12 203 LEU A O 1
ATOM 1469 N N . THR A 1 204 ? 1.388 -0.984 17.511 1.00 90.69 204 THR A N 1
ATOM 1470 C CA . THR A 1 204 ? 0.404 -1.350 16.483 1.00 90.69 204 THR A CA 1
ATOM 1471 C C . THR A 1 204 ? 0.818 -0.844 15.103 1.00 90.69 204 THR A C 1
ATOM 1473 O O . THR A 1 204 ? 0.596 -1.541 14.116 1.00 90.69 204 THR A O 1
ATOM 1476 N N . GLY A 1 205 ? 1.483 0.314 15.014 1.00 90.75 205 GLY A N 1
ATOM 1477 C CA . GLY A 1 205 ? 2.121 0.768 13.777 1.00 90.75 205 GLY A CA 1
ATOM 1478 C C . GLY A 1 205 ? 3.252 -0.154 13.309 1.00 90.75 205 GLY A C 1
ATOM 1479 O O . GLY A 1 205 ? 3.284 -0.542 12.143 1.00 90.75 205 GLY A O 1
ATOM 1480 N N . ALA A 1 206 ? 4.142 -0.576 14.211 1.00 93.00 206 ALA A N 1
ATOM 1481 C CA . ALA A 1 206 ? 5.207 -1.530 13.896 1.00 93.00 206 ALA A CA 1
ATOM 1482 C C . ALA A 1 206 ? 4.651 -2.901 13.468 1.00 93.00 206 ALA A C 1
ATOM 1484 O O . ALA A 1 206 ? 5.113 -3.476 12.484 1.00 93.00 206 ALA A O 1
ATOM 1485 N N . LEU A 1 207 ? 3.610 -3.392 14.149 1.00 91.69 207 LEU A N 1
ATOM 1486 C CA . LEU A 1 207 ? 2.907 -4.621 13.773 1.00 91.69 207 LEU A CA 1
ATOM 1487 C C . LEU A 1 207 ? 2.225 -4.495 12.407 1.00 91.69 207 LEU A C 1
ATOM 1489 O O . LEU A 1 207 ? 2.260 -5.447 11.632 1.00 91.69 207 LEU A O 1
ATOM 1493 N N . SER A 1 208 ? 1.651 -3.333 12.083 1.00 91.56 208 SER A N 1
ATOM 1494 C CA . SER A 1 208 ? 1.091 -3.046 10.754 1.00 91.56 208 SER A CA 1
ATOM 1495 C C . SER A 1 208 ? 2.174 -3.111 9.675 1.00 91.56 208 SER A C 1
ATOM 1497 O O . SER A 1 208 ? 2.001 -3.802 8.674 1.00 91.56 208 SER A O 1
ATOM 1499 N N . ALA A 1 209 ? 3.331 -2.481 9.906 1.00 92.75 209 ALA A N 1
ATOM 1500 C CA . ALA A 1 209 ? 4.463 -2.534 8.982 1.00 92.75 209 ALA A CA 1
ATOM 1501 C C . ALA A 1 209 ? 4.969 -3.966 8.760 1.00 92.75 209 ALA A C 1
ATOM 1503 O O . ALA A 1 209 ? 5.176 -4.378 7.619 1.00 92.75 209 ALA A O 1
ATOM 1504 N N . PHE A 1 210 ? 5.125 -4.734 9.841 1.00 93.25 210 PHE A N 1
ATOM 1505 C CA . PHE A 1 210 ? 5.547 -6.131 9.772 1.00 93.25 210 PHE A CA 1
ATOM 1506 C C . PHE A 1 210 ? 4.515 -7.008 9.054 1.00 93.25 210 PHE A C 1
ATOM 1508 O O . PHE A 1 210 ? 4.874 -7.822 8.208 1.00 93.25 210 PHE A O 1
ATOM 1515 N N . SER A 1 211 ? 3.227 -6.802 9.328 1.00 91.56 211 SER A N 1
ATOM 1516 C CA . SER A 1 211 ? 2.148 -7.534 8.659 1.00 91.56 211 SER A CA 1
ATOM 1517 C C . SER A 1 211 ? 2.086 -7.201 7.168 1.00 91.56 211 SER A C 1
ATOM 1519 O O . SER A 1 211 ? 1.900 -8.101 6.359 1.00 91.56 211 SER A O 1
ATOM 1521 N N . GLY A 1 212 ? 2.307 -5.938 6.790 1.00 91.69 212 GLY A N 1
ATOM 1522 C CA . GLY A 1 212 ? 2.424 -5.535 5.388 1.00 91.69 212 GLY A CA 1
ATOM 1523 C C . GLY A 1 212 ? 3.636 -6.168 4.697 1.00 91.69 212 GLY A C 1
ATOM 1524 O O . GLY A 1 212 ? 3.536 -6.594 3.552 1.00 91.69 212 GLY A O 1
ATOM 1525 N N . PHE A 1 213 ? 4.766 -6.291 5.400 1.00 92.38 213 PHE A N 1
ATOM 1526 C CA . PHE A 1 213 ? 5.938 -7.013 4.898 1.00 92.38 213 PHE A CA 1
ATOM 1527 C C . PHE A 1 213 ? 5.645 -8.497 4.663 1.00 92.38 213 PHE A C 1
ATOM 1529 O O . PHE A 1 213 ? 5.946 -9.010 3.588 1.00 92.38 213 PHE A O 1
ATOM 1536 N N . LEU A 1 214 ? 5.013 -9.171 5.627 1.00 91.81 214 LEU A N 1
ATOM 1537 C CA . LEU A 1 214 ? 4.629 -10.573 5.474 1.00 91.81 214 LEU A CA 1
ATOM 1538 C C . LEU A 1 214 ? 3.601 -10.774 4.362 1.00 91.81 214 LEU A C 1
ATOM 1540 O O . LEU A 1 214 ? 3.710 -11.737 3.615 1.00 91.81 214 LEU A O 1
ATOM 1544 N N . LEU A 1 215 ? 2.617 -9.880 4.234 1.00 89.94 215 LEU A N 1
ATOM 1545 C CA . LEU A 1 215 ? 1.624 -9.963 3.167 1.00 89.94 215 LEU A CA 1
ATOM 1546 C C . LEU A 1 215 ? 2.292 -9.864 1.794 1.00 89.94 215 LEU A C 1
ATOM 1548 O O . LEU A 1 215 ? 2.002 -10.678 0.923 1.00 89.94 215 LEU A O 1
ATOM 1552 N N . ASP A 1 216 ? 3.205 -8.909 1.618 1.00 88.75 216 ASP A N 1
ATOM 1553 C CA . ASP A 1 216 ? 3.953 -8.768 0.371 1.00 88.75 216 ASP A CA 1
ATOM 1554 C C . ASP A 1 216 ? 4.781 -10.023 0.068 1.00 88.75 216 ASP A C 1
ATOM 1556 O O . ASP A 1 216 ? 4.796 -10.467 -1.074 1.00 88.75 216 ASP A O 1
ATOM 1560 N N . GLU A 1 217 ? 5.436 -10.616 1.069 1.00 89.31 217 GLU A N 1
ATOM 1561 C CA . GLU A 1 217 ? 6.281 -11.799 0.859 1.00 89.31 217 GLU A CA 1
ATOM 1562 C C . GLU A 1 217 ? 5.476 -13.090 0.638 1.00 89.31 217 GLU A C 1
ATOM 1564 O O . GLU A 1 217 ? 5.936 -13.991 -0.056 1.00 89.31 217 GLU A O 1
ATOM 1569 N N . LEU A 1 218 ? 4.276 -13.194 1.217 1.00 89.94 218 LEU A N 1
ATOM 1570 C CA . LEU A 1 218 ? 3.438 -14.395 1.132 1.00 89.94 218 LEU A CA 1
ATOM 1571 C C . LEU A 1 218 ? 2.471 -14.377 -0.055 1.00 89.94 218 LEU A C 1
ATOM 1573 O O . LEU A 1 218 ? 2.134 -15.436 -0.582 1.00 89.94 218 LEU A O 1
ATOM 1577 N N . VAL A 1 219 ? 1.973 -13.201 -0.446 1.00 89.06 219 VAL A N 1
ATOM 1578 C CA . VAL A 1 219 ? 0.922 -13.074 -1.468 1.00 89.06 219 VAL A CA 1
ATOM 1579 C C . VAL A 1 219 ? 1.501 -12.742 -2.837 1.00 89.06 219 VAL A C 1
ATOM 1581 O O . VAL A 1 219 ? 0.958 -13.193 -3.849 1.00 89.06 219 VAL A O 1
ATOM 1584 N N . LEU A 1 220 ? 2.583 -11.961 -2.907 1.00 84.81 220 LEU A N 1
ATOM 1585 C CA . LEU A 1 220 ? 3.152 -11.573 -4.194 1.00 84.81 220 LEU A CA 1
ATOM 1586 C C . LEU A 1 220 ? 4.130 -12.650 -4.685 1.00 84.81 220 LEU A C 1
ATOM 1588 O O . LEU A 1 220 ? 5.076 -12.990 -3.980 1.00 84.81 220 LEU A O 1
ATOM 1592 N N . PRO A 1 221 ? 3.972 -13.157 -5.921 1.00 84.94 221 PRO A N 1
ATOM 1593 C CA . PRO A 1 221 ? 4.936 -14.072 -6.519 1.00 84.94 221 PRO A CA 1
ATOM 1594 C C . PRO A 1 221 ? 6.350 -13.472 -6.544 1.00 84.94 221 PRO A C 1
ATOM 1596 O O . PRO A 1 221 ? 6.521 -12.303 -6.897 1.00 84.94 221 PRO A O 1
ATOM 1599 N N . ASP A 1 222 ? 7.383 -14.292 -6.325 1.00 85.38 222 ASP A N 1
ATOM 1600 C CA . ASP A 1 222 ? 8.797 -13.866 -6.354 1.00 85.38 222 ASP A CA 1
ATOM 1601 C C . ASP A 1 222 ? 9.173 -13.068 -7.609 1.00 85.38 222 ASP A C 1
ATOM 1603 O O . ASP A 1 222 ? 9.935 -12.095 -7.565 1.00 85.38 222 ASP A O 1
ATOM 1607 N N . ARG A 1 223 ? 8.602 -13.443 -8.761 1.00 78.31 223 ARG A N 1
ATOM 1608 C CA . ARG A 1 223 ? 8.837 -12.771 -10.053 1.00 78.31 223 ARG A CA 1
ATOM 1609 C C . ARG A 1 223 ? 8.480 -11.287 -10.012 1.00 78.31 223 ARG A C 1
ATOM 1611 O O . ARG A 1 223 ? 9.112 -10.456 -10.660 1.00 78.31 223 ARG A O 1
ATOM 1618 N N . LEU A 1 224 ? 7.451 -10.982 -9.246 1.00 78.44 224 LEU A N 1
ATOM 1619 C CA . LEU A 1 224 ? 6.807 -9.694 -9.120 1.00 78.44 224 LEU A CA 1
ATOM 1620 C C . LEU A 1 224 ? 7.643 -8.798 -8.189 1.00 78.44 224 LEU A C 1
ATOM 1622 O O . LEU A 1 224 ? 8.032 -7.682 -8.551 1.00 78.44 224 LEU A O 1
ATOM 1626 N N . MET A 1 225 ? 8.075 -9.369 -7.062 1.00 82.31 225 MET A N 1
ATOM 1627 C CA . MET A 1 225 ? 8.970 -8.723 -6.100 1.00 82.31 225 MET A CA 1
ATOM 1628 C C . MET A 1 225 ? 10.382 -8.495 -6.645 1.00 82.31 225 MET A C 1
ATOM 1630 O O . MET A 1 225 ? 11.006 -7.490 -6.305 1.00 82.31 225 MET A O 1
ATOM 1634 N N . THR A 1 226 ? 10.886 -9.355 -7.533 1.00 83.81 226 THR A N 1
ATOM 1635 C CA . THR A 1 226 ? 12.238 -9.212 -8.103 1.00 83.81 226 THR A CA 1
ATOM 1636 C C . THR A 1 226 ? 12.387 -7.914 -8.902 1.00 83.81 226 THR A C 1
ATOM 1638 O O . THR A 1 226 ? 13.341 -7.159 -8.696 1.00 83.81 226 THR A O 1
ATOM 1641 N N . ASN A 1 227 ? 11.414 -7.593 -9.762 1.00 82.44 227 ASN A N 1
ATOM 1642 C CA . ASN A 1 227 ? 11.429 -6.351 -10.541 1.00 82.44 227 ASN A CA 1
ATOM 1643 C C . ASN A 1 227 ? 11.308 -5.121 -9.636 1.00 82.44 227 ASN A C 1
ATOM 1645 O O . ASN A 1 227 ? 12.053 -4.148 -9.780 1.00 82.44 227 ASN A O 1
ATOM 1649 N N . PHE A 1 228 ? 10.405 -5.190 -8.663 1.00 82.56 228 PHE A N 1
ATOM 1650 C CA . PHE A 1 228 ? 10.135 -4.102 -7.736 1.00 82.56 228 PHE A CA 1
ATOM 1651 C C . PHE A 1 228 ? 11.331 -3.805 -6.813 1.00 82.56 228 PHE A C 1
ATOM 1653 O O . PHE A 1 228 ? 11.800 -2.663 -6.743 1.00 82.56 228 PHE A O 1
ATOM 1660 N N . ARG A 1 229 ? 11.921 -4.840 -6.194 1.00 85.81 229 ARG A N 1
ATOM 1661 C CA . ARG A 1 229 ? 13.166 -4.753 -5.405 1.00 85.81 229 ARG A CA 1
ATOM 1662 C C . ARG A 1 229 ? 14.340 -4.290 -6.273 1.00 85.81 229 ARG A C 1
ATOM 1664 O O . ARG A 1 229 ? 15.145 -3.463 -5.841 1.00 85.81 229 ARG A O 1
ATOM 1671 N N . GLY A 1 230 ? 14.413 -4.734 -7.528 1.00 85.12 230 GLY A N 1
ATOM 1672 C CA . GLY A 1 230 ? 15.406 -4.265 -8.496 1.00 85.12 230 GLY A CA 1
ATOM 1673 C C . GLY A 1 230 ? 15.306 -2.762 -8.786 1.00 85.12 230 GLY A C 1
ATOM 1674 O O . GLY A 1 230 ? 16.331 -2.084 -8.935 1.00 85.12 230 GLY A O 1
ATOM 1675 N N . LYS A 1 231 ? 14.091 -2.204 -8.816 1.00 83.94 231 LYS A N 1
ATOM 1676 C CA . LYS A 1 231 ? 13.847 -0.779 -9.090 1.00 83.94 231 LYS A CA 1
ATOM 1677 C C . LYS A 1 231 ? 14.025 0.116 -7.861 1.00 83.94 231 LYS A C 1
ATOM 1679 O O . LYS A 1 231 ? 14.678 1.142 -8.000 1.00 83.94 231 LYS A O 1
ATOM 1684 N N . MET A 1 232 ? 13.567 -0.290 -6.674 1.00 84.19 232 MET A N 1
ATOM 1685 C CA . MET A 1 232 ? 13.690 0.517 -5.442 1.00 84.19 232 MET A CA 1
ATOM 1686 C C . MET A 1 232 ? 14.943 0.240 -4.606 1.00 84.19 232 MET A C 1
ATOM 1688 O O . MET A 1 232 ? 15.395 1.093 -3.851 1.00 84.19 232 MET A O 1
ATOM 1692 N N . GLY A 1 233 ? 15.527 -0.951 -4.732 1.00 88.25 233 GLY A N 1
ATOM 1693 C CA . GLY A 1 233 ? 16.596 -1.409 -3.845 1.00 88.25 233 GLY A CA 1
ATOM 1694 C C . GLY A 1 233 ? 16.098 -1.843 -2.470 1.00 88.25 233 GLY A C 1
ATOM 1695 O O . GLY A 1 233 ? 14.934 -1.656 -2.109 1.00 88.25 233 GLY A O 1
ATOM 1696 N N . VAL A 1 234 ? 17.010 -2.443 -1.705 1.00 89.19 234 VAL A N 1
ATOM 1697 C CA . VAL A 1 234 ? 16.736 -2.939 -0.348 1.00 89.19 234 VAL A CA 1
ATOM 1698 C C . VAL A 1 234 ? 16.325 -1.785 0.564 1.00 89.19 234 VAL A C 1
ATOM 1700 O O . VAL A 1 234 ? 15.307 -1.878 1.243 1.00 89.19 234 VAL A O 1
ATOM 1703 N N . LEU A 1 235 ? 17.041 -0.657 0.497 1.00 86.44 235 LEU A N 1
ATOM 1704 C CA . LEU A 1 235 ? 16.750 0.518 1.319 1.00 86.44 235 LEU A CA 1
ATOM 1705 C C . LEU A 1 235 ? 15.369 1.120 1.019 1.00 86.44 235 LEU A C 1
ATOM 1707 O O . LEU A 1 235 ? 14.627 1.420 1.948 1.00 86.44 235 LEU A O 1
ATOM 1711 N N . GLY A 1 236 ? 14.988 1.247 -0.258 1.00 87.50 236 GLY A N 1
ATOM 1712 C CA . GLY A 1 236 ? 13.656 1.734 -0.634 1.00 87.50 236 GLY A CA 1
ATOM 1713 C C . GLY A 1 236 ? 12.541 0.789 -0.182 1.00 87.50 236 GLY A C 1
ATOM 1714 O O . GLY A 1 236 ? 11.506 1.234 0.308 1.00 87.50 236 GLY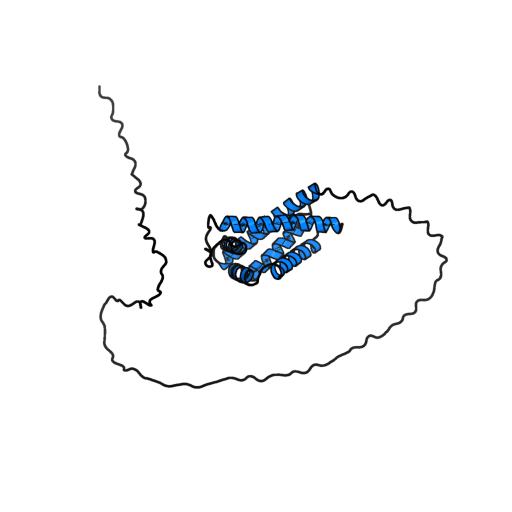 A O 1
ATOM 1715 N N . THR A 1 237 ? 12.790 -0.521 -0.266 1.00 89.31 237 THR A N 1
ATOM 1716 C CA . THR A 1 237 ? 11.858 -1.548 0.220 1.00 89.31 237 THR A CA 1
ATOM 1717 C C . THR A 1 237 ? 11.694 -1.473 1.735 1.00 89.31 237 THR A C 1
ATOM 1719 O O . THR A 1 237 ? 10.572 -1.480 2.216 1.00 89.31 237 THR A O 1
ATOM 1722 N N . PHE A 1 238 ? 12.779 -1.330 2.495 1.00 91.69 238 PHE A N 1
ATOM 1723 C CA . PHE A 1 238 ? 12.707 -1.157 3.945 1.00 91.69 238 PHE A CA 1
ATOM 1724 C C . PHE A 1 238 ? 12.002 0.152 4.331 1.00 91.69 238 PHE A C 1
ATOM 1726 O O . PHE A 1 238 ? 11.088 0.161 5.157 1.00 91.69 238 PHE A O 1
ATOM 1733 N N . SER A 1 239 ? 12.375 1.257 3.679 1.00 88.75 239 SER A N 1
ATOM 1734 C CA . SER A 1 239 ? 11.832 2.586 3.956 1.00 88.75 239 SER A CA 1
ATOM 1735 C C . SER A 1 239 ? 10.314 2.645 3.766 1.00 88.75 239 SER A C 1
ATOM 1737 O O . SER A 1 239 ? 9.630 3.273 4.573 1.00 88.75 239 SER A O 1
ATOM 1739 N N . LYS A 1 240 ? 9.759 1.932 2.772 1.00 92.12 240 LYS A N 1
ATOM 1740 C CA . LYS A 1 240 ? 8.306 1.890 2.537 1.00 92.12 240 LYS A CA 1
ATOM 1741 C C . LYS A 1 240 ? 7.536 1.320 3.740 1.00 92.12 240 LYS A C 1
ATOM 1743 O O . LYS A 1 240 ? 6.473 1.839 4.070 1.00 92.12 240 LYS A O 1
ATOM 1748 N N . TYR A 1 241 ? 8.074 0.301 4.418 1.00 92.75 241 TYR A N 1
ATOM 1749 C CA . TYR A 1 241 ? 7.425 -0.310 5.583 1.00 92.75 241 TYR A CA 1
ATOM 1750 C C . TYR A 1 241 ? 7.576 0.552 6.831 1.00 92.75 241 TYR A C 1
ATOM 1752 O O . TYR A 1 241 ? 6.634 0.662 7.611 1.00 92.75 241 TYR A O 1
ATOM 1760 N N . VAL A 1 242 ? 8.716 1.229 6.992 1.00 92.88 242 VAL A N 1
ATOM 1761 C CA . VAL A 1 242 ? 8.873 2.235 8.051 1.00 92.88 242 VAL A CA 1
ATOM 1762 C C . VAL A 1 242 ? 7.847 3.356 7.867 1.00 92.88 242 VAL A C 1
ATOM 1764 O O . VAL A 1 242 ? 7.136 3.693 8.812 1.00 92.88 242 VAL A O 1
ATOM 1767 N N . ALA A 1 243 ? 7.707 3.882 6.646 1.00 91.56 243 ALA A N 1
ATOM 1768 C CA . ALA A 1 243 ? 6.711 4.900 6.321 1.00 91.56 243 ALA A CA 1
ATOM 1769 C C . ALA A 1 243 ? 5.281 4.406 6.591 1.00 91.56 243 ALA A C 1
ATOM 1771 O O . ALA A 1 243 ? 4.496 5.123 7.209 1.00 91.56 243 ALA A O 1
ATOM 1772 N N . LEU A 1 244 ? 4.966 3.164 6.210 1.00 91.38 244 LEU A N 1
ATOM 1773 C CA . LEU A 1 244 ? 3.679 2.531 6.493 1.00 91.38 244 LEU A CA 1
ATOM 1774 C C . LEU A 1 244 ? 3.403 2.444 8.002 1.00 91.38 244 LEU A C 1
ATOM 1776 O O . LEU A 1 244 ? 2.314 2.802 8.450 1.00 91.38 244 LEU A O 1
ATOM 1780 N N . GLY A 1 245 ? 4.382 2.011 8.800 1.00 90.75 245 GLY A N 1
ATOM 1781 C CA . GLY A 1 245 ? 4.236 1.886 10.250 1.00 90.75 245 GLY A CA 1
ATOM 1782 C C . GLY A 1 245 ? 4.050 3.230 10.951 1.00 90.75 245 GLY A C 1
ATOM 1783 O O . GLY A 1 245 ? 3.162 3.369 11.793 1.00 90.75 245 GLY A O 1
ATOM 1784 N N . VAL A 1 246 ? 4.824 4.246 10.556 1.00 92.56 246 VAL A N 1
ATOM 1785 C CA . VAL A 1 246 ? 4.688 5.616 11.079 1.00 92.56 246 VAL A CA 1
ATOM 1786 C C . VAL A 1 246 ? 3.341 6.222 10.681 1.00 92.56 246 VAL A C 1
ATOM 1788 O O . VAL A 1 246 ? 2.659 6.813 11.522 1.00 92.56 246 VAL A O 1
ATOM 1791 N N . ALA A 1 247 ? 2.914 6.044 9.428 1.00 90.75 247 ALA A N 1
ATOM 1792 C CA . ALA A 1 247 ? 1.611 6.507 8.958 1.00 90.75 247 ALA A CA 1
ATOM 1793 C C . ALA A 1 247 ? 0.468 5.835 9.734 1.00 90.75 247 ALA A C 1
ATOM 1795 O O . ALA A 1 247 ? -0.443 6.517 10.197 1.00 90.75 247 ALA A O 1
ATOM 1796 N N . SER A 1 248 ? 0.567 4.522 9.967 1.00 87.56 248 SER A N 1
ATOM 1797 C CA . SER A 1 248 ? -0.399 3.763 10.773 1.00 87.56 248 SER A CA 1
ATOM 1798 C C . SER A 1 248 ? -0.500 4.312 12.199 1.00 87.56 248 SER A C 1
ATOM 1800 O O . SER A 1 248 ? -1.592 4.578 12.693 1.00 87.56 248 SER A O 1
ATOM 1802 N N . ALA A 1 249 ? 0.644 4.545 12.851 1.00 90.75 249 ALA A N 1
ATOM 1803 C CA . ALA A 1 249 ? 0.696 5.018 14.235 1.00 90.75 249 ALA A CA 1
ATOM 1804 C C . ALA A 1 249 ? 0.226 6.473 14.422 1.00 90.75 249 ALA A C 1
ATOM 1806 O O . ALA A 1 249 ? -0.119 6.873 15.538 1.00 90.75 249 ALA A O 1
ATOM 1807 N N . THR A 1 250 ? 0.266 7.289 13.365 1.00 90.75 250 THR A N 1
ATOM 1808 C CA . THR A 1 250 ? -0.086 8.718 13.419 1.00 90.75 250 THR A CA 1
ATOM 1809 C C . THR A 1 250 ? -1.517 8.996 12.968 1.00 90.75 250 THR A C 1
ATOM 1811 O O . THR A 1 250 ? -2.152 9.886 13.535 1.00 90.75 250 THR A O 1
ATOM 1814 N N . ALA A 1 251 ? -2.046 8.236 12.005 1.00 81.94 251 ALA A N 1
ATOM 1815 C CA . ALA A 1 251 ? -3.384 8.447 11.456 1.00 81.94 251 ALA A CA 1
ATOM 1816 C C . ALA A 1 251 ? -4.503 8.286 12.496 1.00 81.94 251 ALA A C 1
ATOM 1818 O O . ALA A 1 251 ? -5.452 9.064 12.490 1.00 81.94 251 ALA A O 1
ATOM 1819 N N . ALA A 1 252 ? -4.361 7.346 13.430 1.00 68.69 252 ALA A N 1
ATOM 1820 C CA . ALA A 1 252 ? -5.396 7.025 14.412 1.00 68.69 252 ALA A CA 1
ATOM 1821 C C . ALA A 1 252 ? -5.271 7.793 15.748 1.00 68.69 252 ALA A C 1
ATOM 1823 O O . ALA A 1 252 ? -6.010 7.539 16.700 1.00 68.69 252 ALA A O 1
ATOM 1824 N N . ARG A 1 253 ? -4.382 8.799 15.818 1.00 72.75 253 ARG A N 1
ATOM 1825 C CA . ARG A 1 253 ? -4.332 9.761 16.940 1.00 72.75 253 ARG A CA 1
ATOM 1826 C C . ARG A 1 253 ? -5.314 10.933 16.800 1.00 72.75 253 ARG A C 1
ATOM 1828 O O . ARG A 1 253 ? -5.344 11.773 17.698 1.00 72.75 253 ARG A O 1
ATOM 1835 N N . ARG A 1 254 ? -6.055 11.030 15.692 1.00 59.78 254 ARG A N 1
ATOM 1836 C CA . ARG A 1 254 ? -7.010 12.114 15.402 1.00 59.78 254 ARG A CA 1
ATOM 1837 C C . ARG A 1 254 ? -8.436 11.593 15.359 1.00 59.78 254 ARG A C 1
ATOM 1839 O O . ARG A 1 254 ? -9.317 12.337 15.832 1.00 59.78 254 ARG A O 1
#

Foldseek 3Di:
DDDDDPDDDDDDPPPDDDDDDDDPDDPDPPPDDDDDDDDDDDDDDDDDDDDDDDDDDDDDDPDDDDPPDDDDDDPDDDDDPPPDDDDPPDPDDPPDDDPPPPPVPPPQDDLVNLLVLLQLLLVLLLVLLLVLQLVLLCVQPVGSQQLLLLQLVQVVHDDPDGDSDDDPRRNVSSSCSSSVVSSVLSSVLSVVCSVVVHAQALVSLLVSLVVVVVCCVPPRPPVSVVSNCVSRPPVSVSSSSVSSSVSRRPSRVD

Radius of gyration: 35.48 Å; chains: 1; bounding box: 78×95×104 Å

Sequence (254 aa):
MNPEHAAGTSEPEHQGPRPVPYTYHDGREDYLHVGRQGGTGTDQSEALIPPSQGTSSRVEATAVPPEAAALPPEATALPPEATALPPEAMPQAPRAAPPAAEQRPRQATSAREIVTRGLRTGAVMTAATMCTMMAASTLKRGSPWASMNAMATAVGVGGRRVSDRFDPVVTPVGIAALAGGLLVWGIGYEKALDAAGRRSDALTGALSAFSGFLLDELVLPDRLMTNFRGKMGVLGTFSKYVALGVASATAARR

pLDDT: mean 76.99, std 17.88, range [44.03, 97.44]

Organism: Sorangium cellulosum (NCBI:txid56)

Secondary structure (DSSP, 8-state):
-PPP-----------PPPPP------S------------------------------------------PPP----PPP----------------------------PPPHHHHHHHHHHHHHHHHHHHHHHHHHHHHHHHS-TTHHHHHHHHHTT-S-SS--SS--TTHHHHHHHHHHHHHHHHHHHHHHHHHHHTPPP-HHHHHHHHHHHHHHHHHHS-HHHHHHHHHHHHHHHHHHHHHHHHHHHHHHTT-